Protein AF-A0A7R9SNI4-F1 (afdb_monomer_lite)

Foldseek 3Di:
DDDDDPDPDDQDPLVVLLVLLVVQQQAALDLDDPQPLDDDPPADPVLLLLLLVLCLLLVQLLVLLLLLLLLLLCLPLLLVLLVVVVDLLLFLQSLLVVVLLVSVLVNQLSVWDLSDPPGLNVLSLVLVLNVLSVSLVVCQVVVVVSVPDFLDDDDPPDPLDDDLPPFPCSVVVVCSSPHGRNTLSSLQSSLCSNQLLCLLFVLLSLNPPQDLSSSLSNLSNSLSSSVSSRNDLSNHLSRDHSSSSNSNSVVCCRRRSLVSQVRGDPRSLVSSQSNQSSVCVQVVLRDQLLSSCSCQCPVVVHDGDPVSHQDDPSSVVSNVVSVCCSNPVSVPSVSSNVVSVSVVVSSVVVCVVCVVVSVVSSRGDD

Radius of gyration: 20.26 Å; chains: 1; bounding box: 55×57×62 Å

Organism: NCBI:txid509924

Structure (mmCIF, N/CA/C/O backbone):
data_AF-A0A7R9SNI4-F1
#
_entry.id   AF-A0A7R9SNI4-F1
#
loop_
_atom_site.group_PDB
_atom_site.id
_atom_site.type_symbol
_atom_site.label_atom_id
_atom_site.label_alt_id
_atom_site.label_comp_id
_atom_site.label_asym_id
_atom_site.label_entity_id
_atom_site.label_seq_id
_atom_site.pdbx_PDB_ins_code
_atom_site.Cartn_x
_atom_site.Cartn_y
_atom_site.Cartn_z
_atom_site.occupancy
_atom_site.B_iso_or_equiv
_atom_site.auth_seq_id
_atom_site.auth_comp_id
_atom_site.auth_asym_id
_atom_site.auth_atom_id
_atom_site.pdbx_PDB_model_num
ATOM 1 N N . ILE A 1 1 ? -5.935 -36.542 37.250 1.00 36.19 1 ILE A N 1
ATOM 2 C CA . ILE A 1 1 ? -6.942 -35.585 36.739 1.00 36.19 1 ILE A CA 1
ATOM 3 C C . ILE A 1 1 ? -6.412 -35.070 35.409 1.00 36.19 1 ILE A C 1
ATOM 5 O O . ILE A 1 1 ? -5.558 -34.196 35.389 1.00 36.19 1 ILE A O 1
ATOM 9 N N . GLN A 1 2 ? -6.808 -35.737 34.322 1.00 28.58 2 GLN A N 1
ATOM 10 C CA . GLN A 1 2 ? -6.673 -35.222 32.961 1.00 28.58 2 GLN A CA 1
ATOM 11 C C . GLN A 1 2 ? -7.648 -34.053 32.824 1.00 28.58 2 GLN A C 1
ATOM 13 O O . GLN A 1 2 ? -8.833 -34.222 33.101 1.00 28.58 2 GLN A O 1
ATOM 18 N N . VAL A 1 3 ? -7.156 -32.895 32.397 1.00 31.67 3 VAL A N 1
ATOM 19 C CA . VAL A 1 3 ? -7.996 -31.841 31.829 1.00 31.67 3 VAL A CA 1
ATOM 20 C C . VAL A 1 3 ? -7.606 -31.767 30.361 1.00 31.67 3 VAL A C 1
ATOM 22 O O . VAL A 1 3 ? -6.443 -31.542 30.034 1.00 31.67 3 VAL A O 1
ATOM 25 N N . GLY A 1 4 ? -8.566 -32.116 29.508 1.00 25.92 4 GLY A N 1
ATOM 26 C CA . GLY A 1 4 ? -8.384 -32.320 28.081 1.00 25.92 4 GLY A CA 1
ATOM 27 C C . GLY A 1 4 ? -8.033 -31.033 27.346 1.00 25.92 4 GLY A C 1
ATOM 28 O O . GLY A 1 4 ? -8.703 -30.013 27.490 1.00 25.92 4 GLY A O 1
ATOM 29 N N . MET A 1 5 ? -6.993 -31.128 26.522 1.00 30.42 5 MET A N 1
ATOM 30 C CA . MET A 1 5 ? -6.791 -30.254 25.376 1.00 30.42 5 MET A CA 1
ATOM 31 C C . MET A 1 5 ? -7.928 -30.539 24.394 1.00 30.42 5 MET A C 1
ATOM 33 O O . MET A 1 5 ? -8.059 -31.667 23.923 1.00 30.42 5 MET A O 1
ATOM 37 N N . THR A 1 6 ? -8.769 -29.543 24.146 1.00 31.89 6 THR A N 1
ATOM 38 C CA . THR A 1 6 ? -9.801 -29.596 23.110 1.00 31.89 6 THR A CA 1
ATOM 39 C C . THR A 1 6 ? -9.329 -28.730 21.949 1.00 31.89 6 THR A C 1
ATOM 41 O O . THR A 1 6 ? -9.032 -27.552 22.123 1.00 31.89 6 THR A O 1
ATOM 44 N N . ASP A 1 7 ? -9.142 -29.403 20.815 1.00 30.73 7 ASP A N 1
ATOM 45 C CA . ASP A 1 7 ? -9.116 -28.913 19.438 1.00 30.73 7 ASP A CA 1
ATOM 46 C C . ASP A 1 7 ? -8.320 -27.630 19.167 1.00 30.73 7 ASP A C 1
ATOM 48 O O . ASP A 1 7 ? -8.855 -26.556 18.903 1.00 30.73 7 ASP A O 1
ATOM 52 N N . ALA A 1 8 ? -6.993 -27.784 19.141 1.00 33.69 8 ALA A N 1
ATOM 53 C CA . ALA A 1 8 ? -6.147 -26.920 18.331 1.00 33.69 8 ALA A CA 1
ATOM 54 C C . ALA A 1 8 ? -6.481 -27.185 16.854 1.00 33.69 8 ALA A C 1
ATOM 56 O O . ALA A 1 8 ? -6.031 -28.179 16.279 1.00 33.69 8 ALA A O 1
ATOM 57 N N . GLU A 1 9 ? -7.301 -26.320 16.257 1.00 36.38 9 GLU A N 1
ATOM 58 C CA . GLU A 1 9 ? -7.452 -26.258 14.807 1.00 36.38 9 GLU A CA 1
ATOM 59 C C . GLU A 1 9 ? -6.060 -26.129 14.178 1.00 36.38 9 GLU A C 1
ATOM 61 O O . GLU A 1 9 ? -5.248 -25.273 14.535 1.00 36.38 9 GLU A O 1
ATOM 66 N N . VAL A 1 10 ? -5.774 -27.075 13.291 1.00 37.78 10 VAL A N 1
ATOM 67 C CA . VAL A 1 10 ? -4.522 -27.243 12.562 1.00 37.78 10 VAL A CA 1
ATOM 68 C C . VAL A 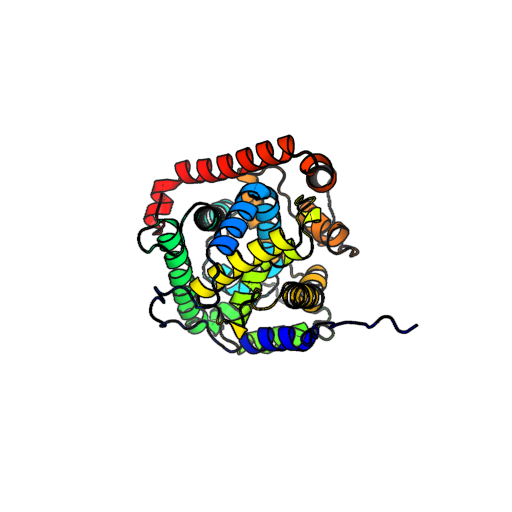1 10 ? -4.095 -25.905 11.959 1.00 37.78 10 VAL A C 1
ATOM 70 O O . VAL A 1 10 ? -4.795 -25.352 11.115 1.00 37.78 10 VAL A O 1
ATOM 73 N N . CYS A 1 11 ? -2.932 -25.399 12.372 1.00 39.19 11 CYS A N 1
ATOM 74 C CA . CYS A 1 11 ? -2.256 -24.313 11.674 1.00 39.19 11 CYS A CA 1
ATOM 75 C C . CYS A 1 11 ? -1.957 -24.828 10.257 1.00 39.19 11 CYS A C 1
ATOM 77 O O . CYS A 1 11 ? -1.103 -25.704 10.093 1.00 39.19 11 CYS A O 1
ATOM 79 N N . GLU A 1 12 ? -2.727 -24.386 9.258 1.00 53.78 12 GLU A N 1
ATOM 80 C CA . GLU A 1 12 ? -2.464 -24.690 7.850 1.00 53.78 12 GLU A CA 1
ATOM 81 C C . GLU A 1 12 ? -1.001 -24.349 7.567 1.00 53.78 12 GLU A C 1
ATOM 83 O O . GLU A 1 12 ? -0.590 -23.221 7.828 1.00 53.78 12 GLU A O 1
ATOM 88 N N . ASP A 1 13 ? -0.224 -25.329 7.090 1.00 65.81 13 ASP A N 1
ATOM 89 C CA . ASP A 1 13 ? 1.199 -25.219 6.740 1.00 65.81 13 ASP A CA 1
ATOM 90 C C . ASP A 1 13 ? 1.561 -23.792 6.259 1.00 65.81 13 ASP A C 1
ATOM 92 O O . ASP A 1 13 ? 1.228 -23.436 5.120 1.00 65.81 13 ASP A O 1
ATOM 96 N N . PRO A 1 14 ? 2.211 -22.957 7.102 1.00 61.44 14 PRO A N 1
ATOM 97 C CA . PRO A 1 14 ? 2.556 -21.575 6.762 1.00 61.44 14 PRO A CA 1
ATOM 98 C C . PRO A 1 14 ? 3.347 -21.449 5.462 1.00 61.44 14 PRO A C 1
ATOM 100 O O . PRO A 1 14 ? 3.096 -20.571 4.632 1.00 61.44 14 PRO A O 1
ATOM 103 N N . GLU A 1 15 ? 4.267 -22.389 5.258 1.00 73.81 15 GLU A N 1
ATOM 104 C CA . GLU A 1 15 ? 5.070 -22.497 4.046 1.00 73.81 15 GLU A CA 1
ATOM 105 C C . GLU A 1 15 ? 4.227 -22.984 2.862 1.00 73.81 15 GLU A C 1
ATOM 107 O O . GLU A 1 15 ? 4.512 -22.681 1.705 1.00 73.81 15 GLU A O 1
ATOM 112 N N . GLY A 1 16 ? 3.152 -23.722 3.125 1.00 84.88 16 GLY A N 1
ATOM 113 C CA . GLY A 1 16 ? 2.151 -24.141 2.150 1.00 84.88 16 GLY A CA 1
ATOM 114 C C . GLY A 1 16 ? 1.393 -22.960 1.546 1.00 84.88 16 GLY A C 1
ATOM 115 O O . GLY A 1 16 ? 1.366 -22.824 0.321 1.00 84.88 16 GLY A O 1
ATOM 116 N N . ARG A 1 17 ? 0.833 -22.060 2.371 1.00 88.62 17 ARG A N 1
ATOM 117 C CA . ARG A 1 17 ? 0.143 -20.852 1.864 1.00 88.62 17 ARG A CA 1
ATOM 118 C C . ARG A 1 17 ? 1.089 -19.941 1.096 1.00 88.62 17 ARG A C 1
ATOM 120 O O . ARG A 1 17 ? 0.727 -19.459 0.024 1.00 88.62 17 ARG A O 1
ATOM 127 N N . TRP A 1 18 ? 2.304 -19.733 1.604 1.00 88.44 18 TRP A N 1
ATOM 128 C CA . TRP A 1 18 ? 3.314 -18.946 0.901 1.00 88.44 18 TRP A CA 1
ATOM 129 C C . TRP A 1 18 ? 3.647 -19.546 -0.472 1.00 88.44 18 TRP A C 1
ATOM 131 O O . TRP A 1 18 ? 3.584 -18.838 -1.477 1.00 88.44 18 TRP A O 1
ATOM 141 N N . ARG A 1 19 ? 3.892 -20.862 -0.553 1.00 87.44 19 ARG A N 1
ATOM 142 C CA . ARG A 1 19 ? 4.098 -21.572 -1.829 1.00 87.44 19 ARG A CA 1
ATOM 143 C C . ARG A 1 19 ? 2.900 -21.467 -2.770 1.00 87.44 19 ARG A C 1
ATOM 145 O O . ARG A 1 19 ? 3.095 -21.338 -3.978 1.00 87.44 19 ARG A O 1
ATOM 152 N N . GLU A 1 20 ? 1.675 -21.477 -2.250 1.00 90.69 20 GLU A N 1
ATOM 153 C CA . GLU A 1 20 ? 0.493 -21.268 -3.085 1.00 90.69 20 GLU A CA 1
ATOM 154 C C . GLU A 1 20 ? 0.472 -19.853 -3.679 1.00 90.69 20 GLU A C 1
ATOM 156 O O . GLU A 1 20 ? 0.323 -19.727 -4.892 1.00 90.69 20 GLU A O 1
ATOM 161 N N . ILE A 1 21 ? 0.715 -18.801 -2.886 1.00 91.69 21 ILE A N 1
ATOM 162 C CA . ILE A 1 21 ? 0.848 -17.426 -3.404 1.00 91.69 21 ILE A CA 1
ATOM 163 C C . ILE A 1 21 ? 1.944 -17.345 -4.475 1.00 91.69 21 ILE A C 1
ATOM 165 O O . ILE A 1 21 ? 1.716 -16.791 -5.553 1.00 91.69 21 ILE A O 1
ATOM 169 N N . LEU A 1 22 ? 3.108 -17.945 -4.212 1.00 89.25 22 LEU A N 1
ATOM 170 C CA . LEU A 1 22 ? 4.237 -17.998 -5.146 1.00 89.25 22 LEU A CA 1
ATOM 171 C C . LEU A 1 22 ? 3.878 -18.660 -6.479 1.00 89.25 22 LEU A C 1
ATOM 173 O O . LEU A 1 22 ? 4.281 -18.173 -7.535 1.00 89.25 22 LEU A O 1
ATOM 177 N N . SER A 1 23 ? 3.071 -19.723 -6.453 1.00 90.06 23 SER A N 1
ATOM 178 C CA . SER A 1 23 ? 2.600 -20.407 -7.666 1.00 90.06 23 SER A CA 1
ATOM 179 C C . SER A 1 23 ? 1.690 -19.545 -8.553 1.00 90.06 23 SER A C 1
ATOM 181 O O . SER A 1 23 ? 1.322 -19.957 -9.648 1.00 90.06 23 SER A O 1
ATOM 183 N N . GLY A 1 24 ? 1.309 -18.346 -8.101 1.00 91.50 24 GLY A N 1
ATOM 184 C CA . GLY A 1 24 ? 0.580 -17.363 -8.895 1.00 91.50 24 GLY A CA 1
ATOM 185 C C . GLY A 1 24 ? 1.458 -16.512 -9.814 1.00 91.50 24 GLY A C 1
ATOM 186 O O . GLY A 1 24 ? 0.911 -15.675 -10.530 1.00 91.50 24 GLY A O 1
ATOM 187 N N . VAL A 1 25 ? 2.789 -16.668 -9.792 1.00 89.88 25 VAL A N 1
ATOM 188 C CA . VAL A 1 25 ? 3.734 -15.812 -10.541 1.00 89.88 25 VAL A CA 1
ATOM 189 C C . VAL A 1 25 ? 3.662 -15.996 -12.058 1.00 89.88 25 VAL A C 1
ATOM 191 O O . VAL A 1 25 ? 3.890 -15.048 -12.811 1.00 89.88 25 VAL A O 1
ATOM 194 N N . ASP A 1 26 ? 3.309 -17.193 -12.514 1.00 88.31 26 ASP A N 1
ATOM 195 C CA . ASP A 1 26 ? 3.143 -17.550 -13.924 1.00 88.31 26 ASP A CA 1
ATOM 196 C C . ASP A 1 26 ? 1.693 -17.372 -14.413 1.00 88.31 26 ASP A C 1
ATOM 198 O O . ASP A 1 26 ? 1.421 -17.464 -15.610 1.00 88.31 26 ASP A O 1
ATOM 202 N N . GLN A 1 27 ? 0.756 -17.060 -13.509 1.00 89.44 27 GLN A N 1
ATOM 203 C CA . GLN A 1 27 ? -0.669 -16.950 -13.823 1.00 89.44 27 GLN A CA 1
ATOM 204 C C . GLN A 1 27 ? -1.045 -15.485 -14.046 1.00 89.44 27 GLN A C 1
ATOM 206 O O . GLN A 1 27 ? -1.110 -14.730 -13.074 1.00 89.44 27 GLN A O 1
ATOM 211 N N . PRO A 1 28 ? -1.332 -15.039 -15.281 1.00 84.12 28 PRO A N 1
ATOM 212 C CA . PRO A 1 28 ? -1.802 -13.678 -15.512 1.00 84.12 28 PRO A CA 1
ATOM 213 C C . PRO A 1 28 ? -3.150 -13.443 -14.816 1.00 84.12 28 PRO A C 1
ATOM 215 O O . PRO A 1 28 ? -3.970 -14.355 -14.667 1.00 84.12 28 PRO A O 1
ATOM 218 N N . THR A 1 29 ? -3.407 -12.204 -14.402 1.00 76.38 29 THR A N 1
ATOM 219 C CA . THR A 1 29 ? -4.741 -11.814 -13.926 1.00 76.38 29 THR A CA 1
ATOM 220 C C . THR A 1 29 ? -5.713 -11.887 -15.104 1.00 76.38 29 THR A C 1
ATOM 222 O O . THR A 1 29 ? -5.523 -11.177 -16.085 1.00 76.38 29 THR A O 1
ATOM 225 N N . GLU A 1 30 ? -6.703 -12.788 -15.062 1.00 66.06 30 GLU A N 1
ATOM 226 C CA . GLU A 1 30 ? -7.568 -13.098 -16.212 1.00 66.06 30 GLU A CA 1
ATOM 227 C C . GLU A 1 30 ? -8.207 -11.834 -16.811 1.00 66.06 30 GLU A C 1
ATOM 229 O O . GLU A 1 30 ? -8.986 -11.129 -16.169 1.00 66.06 30 GLU A O 1
ATOM 234 N N . HIS A 1 31 ? -7.879 -11.550 -18.073 1.00 56.88 31 HIS A N 1
ATOM 235 C CA . HIS A 1 31 ? -8.215 -10.289 -18.742 1.00 56.88 31 HIS A CA 1
ATOM 236 C C . HIS A 1 31 ? -9.663 -10.191 -19.244 1.00 56.88 31 HIS A C 1
ATOM 238 O O . HIS A 1 31 ? -10.045 -9.157 -19.792 1.00 56.88 31 HIS A O 1
ATOM 244 N N . THR A 1 32 ? -10.461 -11.252 -19.099 1.00 44.53 32 THR A N 1
ATOM 245 C CA . THR A 1 32 ? -11.733 -11.414 -19.826 1.00 44.53 32 THR A CA 1
ATOM 246 C C . THR A 1 32 ? -12.893 -11.944 -18.989 1.00 44.53 32 THR A C 1
ATOM 248 O O . THR A 1 32 ? -14.005 -12.009 -19.511 1.00 44.53 32 THR A O 1
ATOM 251 N N . ALA A 1 33 ? -12.686 -12.312 -17.719 1.00 51.06 33 ALA A N 1
ATOM 252 C CA . ALA A 1 33 ? -13.783 -12.788 -16.883 1.00 51.06 33 ALA A CA 1
ATOM 253 C C . ALA A 1 33 ? -14.828 -11.670 -16.729 1.00 51.06 33 ALA A C 1
ATOM 255 O O . ALA A 1 33 ? -14.518 -10.576 -16.244 1.00 51.06 33 ALA A O 1
ATOM 256 N N . ALA A 1 34 ? -16.051 -11.942 -17.195 1.00 52.50 34 ALA A N 1
ATOM 257 C CA . ALA A 1 34 ? -17.191 -11.047 -17.053 1.00 52.50 34 ALA A CA 1
ATOM 258 C C . ALA A 1 34 ? -17.366 -10.648 -15.581 1.00 52.50 34 ALA A C 1
ATOM 260 O O . ALA A 1 34 ? -17.015 -11.412 -14.679 1.00 52.50 34 ALA A O 1
ATOM 261 N N . TRP A 1 35 ? -17.891 -9.445 -15.334 1.00 58.00 35 TRP A N 1
ATOM 262 C CA . TRP A 1 35 ? -18.207 -8.983 -13.986 1.00 58.00 35 TRP A CA 1
ATOM 263 C C . TRP A 1 35 ? -19.003 -10.053 -13.241 1.00 58.00 35 TRP A C 1
ATOM 265 O O . TRP A 1 35 ? -20.141 -10.354 -13.599 1.00 58.00 35 TRP A O 1
ATOM 275 N N . THR A 1 36 ? -18.429 -10.614 -12.178 1.00 56.97 36 THR A N 1
ATOM 276 C CA . THR A 1 36 ? -19.240 -11.310 -11.190 1.00 56.97 36 THR A CA 1
ATOM 277 C C . THR A 1 36 ? -20.002 -10.218 -10.444 1.00 56.97 36 THR A C 1
ATOM 279 O O . THR A 1 36 ? -19.486 -9.530 -9.566 1.00 56.97 36 THR A O 1
ATOM 282 N N . HIS A 1 37 ? -21.236 -9.976 -10.882 1.00 62.16 37 HIS A N 1
ATOM 283 C CA . HIS A 1 37 ? -22.201 -9.146 -10.153 1.00 62.16 37 HIS A CA 1
ATOM 284 C C . HIS A 1 37 ? -22.725 -9.862 -8.899 1.00 62.16 37 HIS A C 1
ATOM 286 O O . HIS A 1 37 ? -23.478 -9.292 -8.119 1.00 62.16 37 HIS A O 1
ATOM 292 N N . VAL A 1 38 ? -22.335 -11.124 -8.717 1.00 73.00 38 VAL A N 1
ATOM 293 C CA . VAL A 1 38 ? -22.777 -11.986 -7.631 1.00 73.00 38 VAL A CA 1
ATOM 294 C C . VAL A 1 38 ? -21.738 -11.939 -6.519 1.00 73.00 38 VAL A C 1
ATOM 296 O O . VAL A 1 38 ? -20.564 -12.237 -6.750 1.00 73.00 38 VAL A O 1
ATOM 299 N N . MET A 1 39 ? -22.180 -11.562 -5.320 1.00 88.62 39 MET A N 1
ATOM 300 C CA . MET A 1 39 ? -21.371 -11.666 -4.109 1.00 88.62 39 MET A CA 1
ATOM 301 C C . MET A 1 39 ? -20.940 -13.125 -3.906 1.00 88.62 39 MET A C 1
ATOM 303 O O . MET A 1 39 ? -21.771 -14.027 -4.050 1.00 88.62 39 MET A O 1
ATOM 307 N N . PRO A 1 40 ? -19.660 -13.395 -3.600 1.00 91.06 40 PRO A N 1
ATOM 308 C CA . PRO A 1 40 ? -19.212 -14.766 -3.435 1.00 91.06 40 PRO A CA 1
ATOM 309 C C . PRO A 1 40 ? -19.864 -15.398 -2.191 1.00 91.06 40 PRO A C 1
ATOM 311 O O . PRO A 1 40 ? -20.089 -14.692 -1.208 1.00 91.06 40 PRO A O 1
ATOM 314 N N . PRO A 1 41 ? -20.121 -16.721 -2.175 1.00 93.50 41 PRO A N 1
ATOM 315 C CA . PRO A 1 41 ? -20.847 -17.374 -1.077 1.00 93.50 41 PRO A CA 1
ATOM 316 C C . PRO A 1 41 ? -20.201 -17.226 0.306 1.00 93.50 41 PRO A C 1
ATOM 318 O O . PRO A 1 41 ? -20.878 -17.321 1.322 1.00 93.50 41 PRO A O 1
ATOM 321 N N . TRP A 1 42 ? -18.885 -17.006 0.355 1.00 94.38 42 TRP A N 1
ATOM 322 C CA . TRP A 1 42 ? -18.142 -16.794 1.597 1.00 94.38 42 TRP A CA 1
ATOM 323 C C . TRP A 1 42 ? -18.254 -15.362 2.140 1.00 94.38 42 TRP A C 1
ATOM 325 O O . TRP A 1 42 ? -17.781 -15.094 3.247 1.00 94.38 42 TRP A O 1
ATOM 335 N N . LEU A 1 43 ? -18.819 -14.417 1.380 1.00 96.19 43 LEU A N 1
ATOM 336 C CA . LEU A 1 43 ? -18.903 -13.022 1.792 1.00 96.19 43 LEU A CA 1
ATOM 337 C C . LEU A 1 43 ? -19.980 -12.840 2.864 1.00 96.19 43 LEU A C 1
ATOM 339 O O . LEU A 1 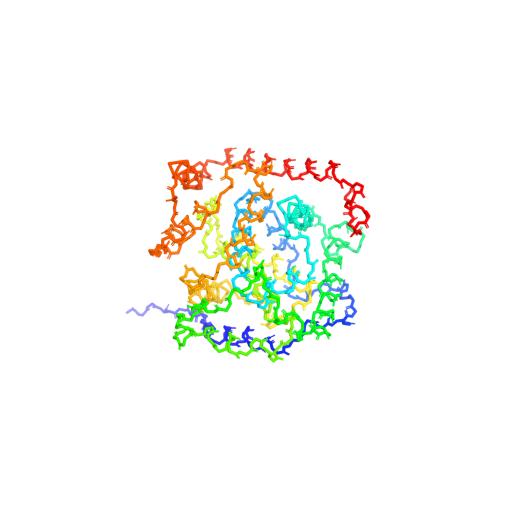43 ? -21.173 -12.851 2.586 1.00 96.19 43 LEU A O 1
ATOM 343 N N . ASN A 1 44 ? -19.543 -12.571 4.089 1.00 97.56 44 ASN A N 1
ATOM 344 C CA . ASN A 1 44 ? -20.394 -11.983 5.114 1.00 97.56 44 ASN A CA 1
ATOM 345 C C . ASN A 1 44 ? -20.432 -10.448 4.948 1.00 97.56 44 ASN A C 1
ATOM 347 O O . ASN A 1 44 ? -19.409 -9.783 5.123 1.00 97.56 44 ASN A O 1
ATOM 351 N N . GLU A 1 45 ? -21.595 -9.892 4.598 1.00 96.56 45 GLU A N 1
ATOM 352 C CA . GLU A 1 45 ? -21.777 -8.447 4.382 1.00 96.56 45 GLU A CA 1
ATOM 353 C C . GLU A 1 45 ? -21.562 -7.607 5.647 1.00 96.56 45 GLU A C 1
ATOM 355 O O . GLU A 1 45 ? -21.046 -6.493 5.570 1.00 96.56 45 GLU A O 1
ATOM 360 N N . GLU A 1 46 ? -21.949 -8.118 6.815 1.00 97.81 46 GLU A N 1
ATOM 361 C CA . GLU A 1 46 ? -21.811 -7.386 8.072 1.00 97.81 46 GLU A CA 1
ATOM 362 C C . GLU A 1 46 ? -20.336 -7.239 8.449 1.00 97.81 46 GLU A C 1
ATOM 364 O O . GLU A 1 46 ? -19.868 -6.120 8.667 1.00 97.81 46 GLU A O 1
ATOM 369 N N . LYS A 1 47 ? -19.577 -8.344 8.401 1.00 98.12 47 LYS A N 1
ATOM 370 C CA . LYS A 1 47 ? -18.116 -8.324 8.576 1.00 98.12 47 LYS A CA 1
ATOM 371 C C . LYS A 1 47 ? -17.447 -7.375 7.584 1.00 98.12 47 LYS A C 1
ATOM 373 O O . LYS A 1 47 ? -16.572 -6.598 7.954 1.00 98.12 47 LYS A O 1
ATOM 378 N N . PHE A 1 48 ? -17.897 -7.384 6.327 1.00 98.25 48 PHE A N 1
ATOM 379 C CA . PHE A 1 48 ? -17.374 -6.489 5.293 1.00 98.25 48 PHE A CA 1
ATOM 380 C C . PHE A 1 48 ? -17.596 -5.011 5.656 1.00 98.25 48 PHE A C 1
ATOM 382 O O . PHE A 1 48 ? -16.655 -4.218 5.596 1.00 98.25 48 PHE A O 1
ATOM 389 N N . ARG A 1 49 ? -18.807 -4.638 6.097 1.00 98.19 49 ARG A N 1
ATOM 390 C CA . ARG A 1 49 ? -19.130 -3.264 6.525 1.00 98.19 49 ARG A CA 1
ATOM 391 C C . ARG A 1 49 ? -18.358 -2.840 7.774 1.00 98.19 49 ARG A C 1
ATOM 393 O O . ARG A 1 49 ? -17.902 -1.698 7.846 1.00 98.19 49 ARG A O 1
ATOM 400 N N . ARG A 1 50 ? -18.173 -3.733 8.750 1.00 98.62 50 ARG A N 1
ATOM 401 C CA . ARG A 1 50 ? -17.358 -3.442 9.942 1.00 98.62 50 ARG A CA 1
ATOM 402 C C . ARG A 1 50 ? -15.883 -3.257 9.580 1.00 98.62 50 ARG A C 1
ATOM 404 O O . ARG A 1 50 ? -15.270 -2.300 10.046 1.00 98.62 50 ARG A O 1
ATOM 411 N N . GLY A 1 51 ? -15.356 -4.044 8.642 1.00 98.38 51 GLY A N 1
ATOM 412 C CA . GLY A 1 51 ? -14.015 -3.859 8.082 1.00 98.38 51 GLY A CA 1
ATOM 413 C C . GLY A 1 51 ? -13.842 -2.535 7.331 1.00 98.38 51 GLY A C 1
ATOM 414 O O . GLY A 1 51 ? -12.838 -1.842 7.511 1.00 98.38 51 GLY A O 1
ATOM 415 N N . GLN A 1 52 ? -14.846 -2.121 6.547 1.00 97.56 52 GLN A N 1
ATOM 416 C CA . GLN A 1 52 ? -14.877 -0.780 5.947 1.00 97.56 52 GLN A CA 1
ATOM 417 C C . GLN A 1 52 ? -14.814 0.301 7.027 1.00 97.56 52 GLN A C 1
ATOM 419 O O . GLN A 1 52 ? -13.982 1.209 6.950 1.00 97.56 52 GLN A O 1
ATOM 424 N N . LYS A 1 53 ? -15.654 0.184 8.064 1.00 97.75 53 LYS A N 1
ATOM 425 C CA . LYS A 1 53 ? -15.696 1.139 9.173 1.00 97.75 53 LYS A CA 1
ATOM 426 C C . LYS A 1 53 ? -14.364 1.204 9.915 1.00 97.75 53 LYS A C 1
ATOM 428 O O . LYS A 1 53 ? -13.905 2.305 10.212 1.00 97.75 53 LYS A O 1
ATOM 433 N N . PHE A 1 54 ? -13.716 0.065 10.149 1.00 97.94 54 PHE A N 1
ATOM 434 C CA . PHE A 1 54 ? -12.377 -0.002 10.729 1.00 97.94 54 PHE A CA 1
ATOM 435 C C . PHE A 1 54 ? -11.365 0.819 9.916 1.00 97.94 54 PHE A C 1
ATOM 437 O O . PHE A 1 54 ? -10.606 1.609 10.481 1.00 97.94 54 PHE A O 1
ATOM 444 N N . GLY A 1 55 ? -11.389 0.688 8.585 1.00 96.38 55 GLY A N 1
ATOM 445 C CA . GLY A 1 55 ? -10.544 1.478 7.689 1.00 96.38 55 GLY A CA 1
ATOM 446 C C . GLY A 1 55 ? -10.829 2.982 7.757 1.00 96.38 55 GLY A C 1
ATOM 447 O O . GLY A 1 55 ? -9.893 3.781 7.782 1.00 96.38 55 GLY A O 1
ATOM 448 N N . GLN A 1 56 ? -12.104 3.378 7.855 1.00 94.94 56 GLN A N 1
ATOM 449 C CA . GLN A 1 56 ? -12.509 4.783 8.007 1.00 94.94 56 GLN A CA 1
ATOM 450 C C . GLN A 1 56 ? -12.001 5.387 9.326 1.00 94.94 56 GLN A C 1
ATOM 452 O O . GLN A 1 56 ? -11.405 6.465 9.331 1.00 94.94 56 GLN A O 1
ATOM 457 N N . VAL A 1 57 ? -12.209 4.697 10.454 1.00 94.81 57 VAL A N 1
ATOM 458 C CA . VAL A 1 57 ? -11.848 5.217 11.789 1.00 94.81 57 VAL A CA 1
ATOM 459 C C . VAL A 1 57 ? -10.347 5.175 12.069 1.00 94.81 57 VAL A C 1
ATOM 461 O O . VAL A 1 57 ? -9.889 5.826 13.003 1.00 94.81 57 VAL A O 1
ATOM 464 N N . ASN A 1 58 ? -9.573 4.443 11.264 1.00 95.88 58 ASN A N 1
ATOM 465 C CA . ASN A 1 58 ? -8.113 4.362 11.349 1.00 95.88 58 ASN A CA 1
ATOM 466 C C . ASN A 1 58 ? -7.418 4.913 10.091 1.00 95.88 58 ASN A C 1
ATOM 468 O O . ASN A 1 58 ? -6.264 4.569 9.818 1.00 95.88 58 ASN A O 1
ATOM 472 N N . HIS A 1 59 ? -8.103 5.772 9.325 1.00 94.94 59 HIS A N 1
ATOM 473 C CA . HIS A 1 59 ? -7.689 6.158 7.976 1.00 94.94 59 HIS A CA 1
ATOM 474 C C . HIS A 1 59 ? -6.239 6.642 7.876 1.00 94.94 59 HIS A C 1
ATOM 476 O O . HIS A 1 59 ? -5.525 6.214 6.976 1.00 94.94 59 HIS A O 1
ATOM 482 N N . ALA A 1 60 ? -5.769 7.503 8.781 1.00 94.38 60 ALA A N 1
ATOM 483 C CA . ALA A 1 60 ? -4.411 8.034 8.713 1.00 94.38 60 ALA A CA 1
ATOM 484 C C . ALA A 1 60 ? -3.341 6.950 8.894 1.00 94.38 60 ALA A C 1
ATOM 486 O O . ALA A 1 60 ? -2.351 6.940 8.161 1.00 94.38 60 ALA A O 1
ATOM 487 N N . GLY A 1 61 ? -3.550 6.032 9.842 1.00 96.06 61 GLY A N 1
ATOM 488 C CA . GLY A 1 61 ? -2.656 4.898 10.082 1.00 96.06 61 GLY A CA 1
ATOM 489 C C . GLY A 1 61 ? -2.624 3.949 8.888 1.00 96.06 61 GLY A C 1
ATOM 490 O O . GLY A 1 61 ? -1.552 3.651 8.361 1.00 96.06 61 GLY A O 1
ATOM 491 N N . VAL A 1 62 ? -3.810 3.568 8.400 1.00 96.94 62 VAL A N 1
ATOM 492 C CA . VAL A 1 62 ? -3.988 2.745 7.192 1.00 96.94 62 VAL A CA 1
ATOM 493 C C . VAL A 1 62 ? -3.303 3.400 5.990 1.00 96.94 62 VAL A C 1
ATOM 495 O O . VAL A 1 62 ? -2.511 2.768 5.301 1.00 96.94 62 VAL A O 1
ATOM 498 N N . PHE A 1 63 ? -3.551 4.688 5.752 1.00 95.12 63 PHE A N 1
ATOM 499 C CA . PHE A 1 63 ? -2.987 5.431 4.630 1.00 95.12 63 PHE A CA 1
ATOM 500 C C . PHE A 1 63 ? -1.457 5.488 4.675 1.00 95.12 63 PHE A C 1
ATOM 502 O O . PHE A 1 63 ? -0.807 5.198 3.671 1.00 95.12 63 PHE A O 1
ATOM 509 N N . ILE A 1 64 ? -0.871 5.845 5.822 1.00 95.56 64 ILE A N 1
ATOM 510 C CA . ILE A 1 64 ? 0.586 5.961 5.955 1.00 95.56 64 ILE A CA 1
ATOM 511 C C . ILE A 1 64 ? 1.250 4.585 5.823 1.00 95.56 64 ILE A C 1
ATOM 513 O O . ILE A 1 64 ? 2.266 4.478 5.135 1.00 95.56 64 ILE A O 1
ATOM 517 N N . CYS A 1 65 ? 0.659 3.537 6.411 1.00 97.31 65 CYS A N 1
ATOM 518 C CA . CYS A 1 65 ? 1.115 2.157 6.237 1.00 97.31 65 CYS A CA 1
ATOM 519 C C . CYS A 1 65 ? 1.107 1.758 4.755 1.00 97.31 65 CYS A C 1
ATOM 521 O O . CYS A 1 65 ? 2.142 1.375 4.208 1.00 97.31 65 CYS A O 1
ATOM 523 N N . ASN A 1 66 ? -0.027 1.959 4.078 1.00 95.38 66 ASN A N 1
ATOM 524 C CA . ASN A 1 66 ? -0.206 1.618 2.669 1.00 95.38 66 ASN A CA 1
ATOM 525 C C . ASN A 1 66 ? 0.767 2.377 1.772 1.00 95.38 66 ASN A C 1
ATOM 527 O O . ASN A 1 66 ? 1.332 1.809 0.841 1.00 95.38 66 ASN A O 1
ATOM 531 N N . PHE A 1 67 ? 0.998 3.658 2.053 1.00 94.94 67 PHE A N 1
ATOM 532 C CA . PHE A 1 67 ? 1.941 4.468 1.296 1.00 94.94 67 PHE A CA 1
ATOM 533 C C . PHE A 1 67 ? 3.387 3.986 1.478 1.00 94.94 67 PHE A C 1
ATOM 535 O O . PHE A 1 67 ? 4.095 3.799 0.489 1.00 94.94 67 PHE A O 1
ATOM 542 N N . ILE A 1 68 ? 3.818 3.724 2.719 1.00 95.44 68 ILE A N 1
ATOM 543 C CA . ILE A 1 68 ? 5.144 3.160 3.014 1.00 95.44 68 ILE A CA 1
ATOM 544 C C . ILE A 1 68 ? 5.326 1.819 2.304 1.00 95.44 68 ILE A C 1
ATOM 546 O O . ILE A 1 68 ? 6.353 1.589 1.663 1.00 95.44 68 ILE A O 1
ATOM 550 N N . MET A 1 69 ? 4.332 0.938 2.386 1.00 94.75 69 MET A N 1
ATOM 551 C CA . MET A 1 69 ? 4.438 -0.393 1.809 1.00 94.75 69 MET A CA 1
ATOM 552 C C . MET A 1 69 ? 4.373 -0.386 0.293 1.00 94.75 69 MET A C 1
ATOM 554 O O . MET A 1 69 ? 5.169 -1.080 -0.327 1.00 94.75 69 MET A O 1
ATOM 558 N N . LEU A 1 70 ? 3.554 0.463 -0.322 1.00 91.69 70 LEU A N 1
ATOM 559 C CA . LEU A 1 70 ? 3.561 0.622 -1.773 1.00 91.69 70 LEU A CA 1
ATOM 560 C C . LEU A 1 70 ? 4.936 1.073 -2.285 1.00 91.69 70 LEU A C 1
ATOM 562 O O . LEU A 1 70 ? 5.402 0.563 -3.302 1.00 91.69 70 LEU A O 1
ATOM 566 N N . LEU A 1 71 ? 5.619 1.975 -1.567 1.00 92.62 71 LEU A N 1
ATOM 567 C CA . LEU A 1 71 ? 7.001 2.338 -1.886 1.00 92.62 71 LEU A CA 1
ATOM 568 C C . LEU A 1 71 ? 7.931 1.130 -1.750 1.00 92.62 71 LEU A C 1
ATOM 570 O O . LEU A 1 71 ? 8.696 0.855 -2.670 1.00 92.62 71 LEU A O 1
ATOM 574 N N . ASN A 1 72 ? 7.854 0.382 -0.646 1.00 88.50 72 ASN A N 1
ATOM 575 C CA . ASN A 1 72 ? 8.701 -0.796 -0.438 1.00 88.50 72 ASN A CA 1
ATOM 576 C C . ASN A 1 72 ? 8.494 -1.863 -1.510 1.00 88.50 72 ASN A C 1
ATOM 578 O O . ASN A 1 72 ? 9.471 -2.417 -1.999 1.00 88.50 72 ASN A O 1
ATOM 582 N N . PHE A 1 73 ? 7.258 -2.084 -1.945 1.00 88.44 73 PHE A N 1
ATOM 583 C CA . PHE A 1 73 ? 6.938 -3.065 -2.974 1.00 88.44 73 PHE A CA 1
ATOM 584 C C . PHE A 1 73 ? 7.414 -2.671 -4.379 1.00 88.44 73 PHE A C 1
ATOM 586 O O . PHE A 1 73 ? 7.626 -3.545 -5.216 1.00 88.44 73 PHE A O 1
ATOM 593 N N . MET A 1 74 ? 7.737 -1.395 -4.631 1.00 86.06 74 MET A N 1
ATOM 594 C CA . MET A 1 74 ? 8.478 -0.996 -5.842 1.00 86.06 74 MET A CA 1
ATOM 595 C C . MET A 1 74 ? 9.912 -1.542 -5.890 1.00 86.06 74 MET A C 1
ATOM 597 O O . MET A 1 74 ? 10.556 -1.483 -6.935 1.00 86.06 74 MET A O 1
ATOM 601 N N . ARG A 1 75 ? 10.428 -2.106 -4.794 1.00 85.75 75 ARG A N 1
ATOM 602 C CA . ARG A 1 75 ? 11.703 -2.833 -4.816 1.00 85.75 75 ARG A CA 1
ATOM 603 C C . ARG A 1 75 ? 11.577 -4.160 -5.578 1.00 85.75 75 ARG A C 1
ATOM 605 O O . ARG A 1 75 ? 12.581 -4.671 -6.059 1.00 85.75 75 ARG A O 1
ATOM 612 N N . LEU A 1 76 ? 10.359 -4.689 -5.783 1.00 83.69 76 LEU A N 1
ATOM 613 C CA . LEU A 1 76 ? 10.124 -5.719 -6.805 1.00 83.69 76 LEU A CA 1
ATOM 614 C C . LEU A 1 76 ? 10.155 -5.076 -8.184 1.00 83.69 76 LEU A C 1
ATOM 616 O O . LEU A 1 76 ? 9.300 -4.253 -8.523 1.00 83.69 76 LEU A O 1
ATOM 620 N N . SER A 1 77 ? 11.102 -5.506 -9.018 1.00 83.94 77 SER A N 1
ATOM 621 C CA . SER A 1 77 ? 11.211 -5.004 -10.388 1.00 83.94 77 SER A CA 1
ATOM 622 C C . SER A 1 77 ? 9.927 -5.294 -11.179 1.00 83.94 77 SER A C 1
ATOM 624 O O . SER A 1 77 ? 9.459 -4.436 -11.927 1.00 83.94 77 SER A O 1
ATOM 626 N N . ARG A 1 78 ? 9.275 -6.432 -10.903 1.00 86.81 78 ARG A N 1
ATOM 627 C CA . ARG A 1 78 ? 7.973 -6.810 -11.475 1.00 86.81 78 ARG A CA 1
ATOM 628 C C . ARG A 1 78 ? 6.838 -5.826 -11.183 1.00 86.81 78 ARG A C 1
ATOM 630 O O . ARG A 1 78 ? 5.956 -5.675 -12.020 1.00 86.81 78 ARG A O 1
ATOM 637 N N . LEU A 1 79 ? 6.873 -5.122 -10.050 1.00 88.00 79 LEU A N 1
ATOM 638 C CA . LEU A 1 79 ? 5.885 -4.088 -9.712 1.00 88.00 79 LEU A CA 1
ATOM 639 C C . LEU A 1 79 ? 6.330 -2.699 -10.188 1.00 88.00 79 LEU A C 1
ATOM 641 O O . LEU A 1 79 ? 5.517 -1.909 -10.664 1.00 88.00 79 LEU A O 1
ATOM 645 N N . ARG A 1 80 ? 7.632 -2.401 -10.127 1.00 89.81 80 ARG A N 1
ATOM 646 C CA . ARG A 1 80 ? 8.195 -1.105 -10.534 1.00 89.81 80 ARG A CA 1
ATOM 647 C C . ARG A 1 80 ? 8.246 -0.892 -12.043 1.00 89.81 80 ARG A C 1
ATOM 649 O O . ARG A 1 80 ? 7.890 0.191 -12.501 1.00 89.81 80 ARG A O 1
ATOM 656 N N . LYS A 1 81 ? 8.677 -1.878 -12.832 1.00 89.88 81 LYS A N 1
ATOM 657 C CA . LYS A 1 81 ? 8.844 -1.727 -14.289 1.00 89.88 81 LYS A CA 1
ATOM 658 C C . LYS A 1 81 ? 7.525 -1.404 -15.005 1.00 89.88 81 LYS A C 1
ATOM 660 O O . LYS A 1 81 ? 7.524 -0.488 -15.826 1.00 89.88 81 LYS A O 1
ATOM 665 N N . PRO A 1 82 ? 6.377 -2.024 -14.663 1.00 90.31 82 PRO A N 1
ATOM 666 C CA . PRO A 1 82 ? 5.080 -1.579 -15.168 1.00 90.31 82 PRO A CA 1
ATOM 667 C C . PRO A 1 82 ? 4.730 -0.137 -14.805 1.00 90.31 82 PRO A C 1
ATOM 669 O O . PRO A 1 82 ? 4.130 0.566 -15.617 1.00 90.31 82 PRO A O 1
ATOM 672 N N . LEU A 1 83 ? 5.096 0.322 -13.603 1.00 90.19 83 LEU A N 1
ATOM 673 C CA . LEU A 1 83 ? 4.859 1.702 -13.178 1.00 90.19 83 LEU A CA 1
ATOM 674 C C . LEU A 1 83 ? 5.719 2.690 -13.972 1.00 90.19 83 LEU A C 1
ATOM 676 O O . LEU A 1 83 ? 5.184 3.698 -14.427 1.00 90.19 83 LEU A O 1
ATOM 680 N N . LEU A 1 84 ? 6.996 2.364 -14.198 1.00 90.19 84 LEU A N 1
ATOM 681 C CA . LEU A 1 84 ? 7.895 3.117 -15.078 1.00 90.19 84 LEU A CA 1
ATOM 682 C C . LEU A 1 84 ? 7.356 3.172 -16.509 1.00 90.19 84 LEU A C 1
ATOM 684 O O . LEU A 1 84 ? 7.231 4.250 -17.079 1.00 90.19 84 LEU A O 1
ATOM 688 N N . TYR A 1 85 ? 6.944 2.030 -17.063 1.00 91.94 85 TYR A N 1
ATOM 689 C CA . TYR A 1 85 ? 6.357 1.959 -18.403 1.00 91.94 85 TYR A CA 1
ATOM 690 C C . TYR A 1 85 ? 5.058 2.770 -18.520 1.00 91.94 85 TYR A C 1
ATOM 692 O O . TYR A 1 85 ? 4.784 3.390 -19.546 1.00 91.94 85 TYR A O 1
ATOM 700 N N . ALA A 1 86 ? 4.243 2.785 -17.462 1.00 90.50 86 ALA A N 1
ATOM 701 C CA . ALA A 1 86 ? 3.032 3.592 -17.404 1.00 90.50 86 ALA A CA 1
ATOM 702 C C . ALA A 1 86 ? 3.305 5.102 -17.240 1.00 90.50 86 ALA A C 1
ATOM 704 O O . ALA A 1 86 ? 2.381 5.891 -17.457 1.00 90.50 86 ALA A O 1
ATOM 705 N N . GLY A 1 87 ? 4.519 5.496 -16.843 1.00 89.06 87 GLY A N 1
ATOM 706 C CA . GLY A 1 87 ? 4.967 6.882 -16.691 1.00 89.06 87 GLY A CA 1
ATOM 707 C C . GLY A 1 87 ? 4.273 7.653 -15.564 1.00 89.06 87 GLY A C 1
ATOM 708 O O . GLY A 1 87 ? 3.719 7.079 -14.625 1.00 89.06 87 GLY A O 1
ATOM 709 N N . ASN A 1 88 ? 4.264 8.984 -15.652 1.00 87.00 88 ASN A N 1
ATOM 710 C CA . ASN A 1 88 ? 3.654 9.878 -14.654 1.00 87.00 88 ASN A CA 1
ATOM 711 C C . ASN A 1 88 ? 4.244 9.733 -13.241 1.00 87.00 88 ASN A C 1
ATOM 713 O O . ASN A 1 88 ? 3.558 9.980 -12.249 1.00 87.00 88 ASN A O 1
ATOM 717 N N . ILE A 1 89 ? 5.507 9.325 -13.156 1.00 88.75 89 ILE A N 1
ATOM 718 C CA . ILE A 1 89 ? 6.284 9.253 -11.910 1.00 88.75 89 ILE A CA 1
ATOM 719 C C . ILE A 1 89 ? 7.663 9.904 -12.056 1.00 88.75 89 ILE A C 1
ATOM 721 O O . ILE A 1 89 ? 8.474 9.835 -11.143 1.00 88.75 89 ILE A O 1
ATOM 725 N N . ASP A 1 90 ? 7.903 10.571 -13.186 1.00 86.75 90 ASP A N 1
ATOM 726 C CA . ASP A 1 90 ? 9.198 11.144 -13.569 1.00 86.75 90 ASP A CA 1
ATOM 727 C C . ASP A 1 90 ? 9.511 12.444 -12.813 1.00 86.75 90 ASP A C 1
ATOM 729 O O . ASP A 1 90 ? 10.663 12.839 -12.667 1.00 86.75 90 ASP A O 1
ATOM 733 N N . THR A 1 91 ? 8.474 13.130 -12.321 1.00 93.38 91 THR A N 1
ATOM 734 C CA . THR A 1 91 ? 8.602 14.362 -11.531 1.00 93.38 91 THR A CA 1
ATOM 735 C C . THR A 1 91 ? 7.673 14.330 -10.317 1.00 93.38 91 THR A C 1
ATOM 737 O O . THR A 1 91 ? 6.621 13.682 -10.378 1.00 93.38 91 THR A O 1
ATOM 740 N N . PRO A 1 92 ? 7.981 15.084 -9.242 1.00 95.44 92 PRO A N 1
ATOM 741 C CA . PRO A 1 92 ? 7.133 15.132 -8.049 1.00 95.44 92 PRO A CA 1
ATOM 742 C C . PRO A 1 92 ? 5.682 15.530 -8.347 1.00 95.44 92 PRO A C 1
ATOM 744 O O . PRO A 1 92 ? 4.754 14.973 -7.770 1.00 95.44 92 PRO A O 1
ATOM 747 N N . ILE A 1 93 ? 5.461 16.443 -9.299 1.00 93.25 93 ILE A N 1
ATOM 748 C CA . ILE A 1 93 ? 4.121 16.909 -9.702 1.00 93.25 93 ILE A CA 1
ATOM 749 C C . ILE A 1 93 ? 3.325 15.806 -10.405 1.00 93.25 93 ILE A C 1
ATOM 751 O O . ILE A 1 93 ? 2.119 15.666 -10.177 1.00 93.25 93 ILE A O 1
ATOM 755 N N . LEU A 1 94 ? 3.972 15.034 -11.279 1.00 92.00 94 LEU A N 1
ATOM 756 C CA . LEU A 1 94 ? 3.319 13.917 -11.959 1.00 92.00 94 LEU A CA 1
ATOM 757 C C . LEU A 1 94 ? 3.019 12.784 -10.974 1.00 92.00 94 LEU A C 1
ATOM 759 O O . LEU A 1 94 ? 1.880 12.315 -10.929 1.00 92.00 94 LEU A O 1
ATOM 763 N N . ALA A 1 95 ? 3.996 12.434 -10.131 1.00 93.12 95 ALA A N 1
ATOM 764 C CA . ALA A 1 95 ? 3.824 11.435 -9.086 1.00 93.12 95 ALA A CA 1
ATOM 765 C C . ALA A 1 95 ? 2.682 11.826 -8.136 1.00 93.12 95 ALA A C 1
ATOM 767 O O . ALA A 1 95 ? 1.771 11.032 -7.917 1.00 93.12 95 ALA A O 1
ATOM 768 N N . HIS A 1 96 ? 2.651 13.073 -7.660 1.00 92.88 96 HIS A N 1
ATOM 769 C CA . HIS A 1 96 ? 1.562 13.600 -6.837 1.00 92.88 96 HIS A CA 1
ATOM 770 C C . HIS A 1 96 ? 0.190 13.321 -7.454 1.00 92.88 96 HIS A C 1
ATOM 772 O O . HIS A 1 96 ? -0.638 12.655 -6.839 1.00 92.88 96 HIS A O 1
ATOM 778 N N . LYS A 1 97 ? -0.035 13.729 -8.709 1.00 89.75 97 LYS A N 1
ATOM 779 C CA . LYS A 1 97 ? -1.315 13.487 -9.397 1.00 89.75 97 LYS A CA 1
ATOM 780 C C . LYS A 1 97 ? -1.647 12.000 -9.496 1.00 89.75 97 LYS A C 1
ATOM 782 O O . LYS A 1 97 ? -2.793 11.617 -9.263 1.00 89.75 97 LYS A O 1
ATOM 787 N N . ARG A 1 98 ? -0.663 11.168 -9.857 1.00 91.00 98 ARG A N 1
ATOM 788 C CA . ARG A 1 98 ? -0.850 9.722 -10.028 1.00 91.00 98 ARG A CA 1
ATOM 789 C C . ARG A 1 98 ? -1.263 9.059 -8.718 1.00 91.00 98 ARG A C 1
ATOM 791 O O . ARG A 1 98 ? -2.246 8.327 -8.697 1.00 91.00 98 ARG A O 1
ATOM 798 N N . PHE A 1 99 ? -0.538 9.313 -7.635 1.00 91.00 99 PHE A N 1
ATOM 799 C CA . PHE A 1 99 ? -0.791 8.635 -6.369 1.00 91.00 99 PHE A CA 1
ATOM 800 C C . PHE A 1 99 ? -1.985 9.229 -5.615 1.00 91.00 99 PHE A C 1
ATOM 802 O O . PHE A 1 99 ? -2.725 8.458 -5.018 1.00 91.00 99 PHE A O 1
ATOM 809 N N . PHE A 1 100 ? -2.279 10.532 -5.712 1.00 90.62 100 PHE A N 1
ATOM 810 C CA . PHE A 1 100 ? -3.533 11.077 -5.164 1.00 90.62 100 PHE A CA 1
ATOM 811 C C . PHE A 1 100 ? -4.777 10.529 -5.863 1.00 90.62 100 PHE A C 1
ATOM 813 O O . PHE A 1 100 ? -5.794 10.323 -5.203 1.00 90.62 100 PHE A O 1
ATOM 820 N N . LYS A 1 101 ? -4.691 10.207 -7.163 1.00 90.19 101 LYS A N 1
ATOM 821 C CA . LYS A 1 101 ? -5.746 9.452 -7.852 1.00 90.19 101 LYS A CA 1
ATOM 822 C C . LYS A 1 101 ? -5.995 8.107 -7.159 1.00 90.19 101 LYS A C 1
ATOM 824 O O . LYS A 1 101 ? -7.140 7.772 -6.873 1.00 90.19 101 LYS A O 1
ATOM 829 N N . THR A 1 102 ? -4.931 7.363 -6.850 1.00 90.94 102 THR A N 1
ATOM 830 C CA . THR A 1 102 ? -5.026 6.094 -6.113 1.00 90.94 102 THR A CA 1
ATOM 831 C C . THR A 1 102 ? -5.618 6.292 -4.719 1.00 90.94 102 THR A C 1
ATOM 833 O O . THR A 1 102 ? -6.544 5.575 -4.362 1.00 90.94 102 THR A O 1
ATOM 836 N N . ILE A 1 103 ? -5.142 7.279 -3.949 1.00 91.81 103 ILE A N 1
ATOM 837 C CA . ILE A 1 103 ? -5.645 7.559 -2.592 1.00 91.81 103 ILE A CA 1
ATOM 838 C C . ILE A 1 103 ? -7.146 7.861 -2.625 1.00 91.81 103 ILE A C 1
ATOM 840 O O . ILE A 1 103 ? -7.898 7.321 -1.817 1.00 91.81 103 ILE A O 1
ATOM 844 N N . PHE A 1 104 ? -7.595 8.681 -3.577 1.00 90.06 104 PHE A N 1
ATOM 845 C CA . PHE A 1 104 ? -9.011 8.990 -3.729 1.00 90.06 104 PHE A CA 1
ATOM 846 C C . PHE A 1 104 ? -9.840 7.740 -4.047 1.00 90.06 104 PHE A C 1
ATOM 848 O O . PHE A 1 104 ? -10.855 7.503 -3.400 1.00 90.06 104 PHE A O 1
ATOM 855 N N . ILE A 1 105 ? -9.398 6.915 -5.001 1.00 92.19 105 ILE A N 1
ATOM 856 C CA . ILE A 1 105 ? -10.096 5.667 -5.331 1.00 92.19 105 ILE A CA 1
ATOM 857 C C . ILE A 1 105 ? -10.208 4.767 -4.093 1.00 92.19 105 ILE A C 1
ATOM 859 O O . ILE A 1 105 ? -11.296 4.275 -3.804 1.00 92.19 105 ILE A O 1
ATOM 863 N N . LEU A 1 106 ? -9.124 4.608 -3.328 1.00 93.38 106 LEU A N 1
ATOM 864 C CA . LEU A 1 106 ? -9.135 3.821 -2.092 1.00 93.38 106 LEU A CA 1
ATOM 865 C C . LEU A 1 106 ? -10.133 4.372 -1.072 1.00 93.38 106 LEU A C 1
ATOM 867 O O . LEU A 1 106 ? -10.878 3.596 -0.484 1.00 93.38 106 LEU A O 1
ATOM 871 N N . LEU A 1 107 ? -10.192 5.696 -0.892 1.00 93.56 107 LEU A N 1
ATOM 872 C CA . LEU A 1 107 ? -11.199 6.332 -0.038 1.00 93.56 107 LEU A CA 1
ATOM 873 C C . LEU A 1 107 ? -12.620 5.966 -0.464 1.00 93.56 107 LEU A C 1
ATOM 875 O O . LEU A 1 107 ? -13.437 5.638 0.391 1.00 93.56 107 LEU A O 1
ATOM 879 N N . THR A 1 108 ? -12.905 5.941 -1.771 1.00 94.88 108 THR A N 1
ATOM 880 C CA . THR A 1 108 ? -14.245 5.554 -2.236 1.00 94.88 108 THR A CA 1
ATOM 881 C C . THR A 1 108 ? -14.612 4.123 -1.844 1.00 94.88 108 THR A C 1
ATOM 883 O O . THR A 1 108 ? -15.771 3.869 -1.547 1.00 94.88 108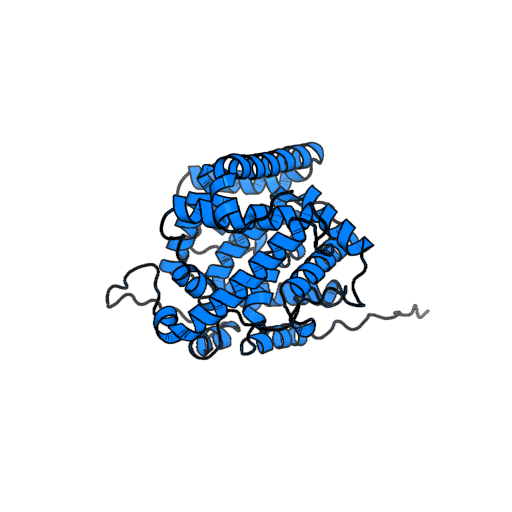 THR A O 1
ATOM 886 N N . TRP A 1 109 ? -13.651 3.196 -1.761 1.00 95.81 109 TRP A N 1
ATOM 887 C CA . TRP A 1 109 ? -13.922 1.812 -1.345 1.00 95.81 109 TRP A CA 1
ATOM 888 C C . TRP A 1 109 ? -14.267 1.685 0.139 1.00 95.81 109 TRP A C 1
ATOM 890 O O . TRP A 1 109 ? -14.971 0.753 0.522 1.00 95.81 109 TRP A O 1
ATOM 900 N N . TYR A 1 110 ? -13.781 2.607 0.970 1.00 95.88 110 TYR A N 1
ATOM 901 C CA . TYR A 1 110 ? -14.169 2.687 2.374 1.00 95.88 110 TYR A CA 1
ATOM 902 C C . TYR A 1 110 ? -15.509 3.401 2.555 1.00 95.88 110 TYR A C 1
ATOM 904 O O . TYR A 1 110 ? -16.271 3.010 3.430 1.00 95.88 110 TYR A O 1
ATOM 912 N N . ASP A 1 111 ? -15.791 4.434 1.757 1.00 94.06 111 ASP A N 1
ATOM 913 C CA . ASP A 1 111 ? -16.951 5.316 1.941 1.00 94.06 111 ASP A CA 1
ATOM 914 C C . ASP A 1 111 ? -18.242 4.809 1.263 1.00 94.06 111 ASP A C 1
ATOM 916 O O . ASP A 1 111 ? -19.330 5.182 1.698 1.00 94.06 111 ASP A O 1
ATOM 920 N N . GLY A 1 112 ? -18.142 3.990 0.208 1.00 94.00 112 GLY A N 1
ATOM 921 C CA . GLY A 1 112 ? -19.285 3.560 -0.613 1.00 94.00 112 GLY A CA 1
ATOM 922 C C . GLY A 1 112 ? -19.550 2.052 -0.631 1.00 94.00 112 GLY A C 1
ATOM 923 O O . GLY A 1 112 ? -18.862 1.255 0.015 1.00 94.00 112 GLY A O 1
ATOM 924 N N . ASN A 1 113 ? -20.568 1.650 -1.398 1.00 94.88 113 ASN A N 1
ATOM 925 C CA . ASN A 1 113 ? -20.933 0.249 -1.585 1.00 94.88 113 ASN A CA 1
ATOM 926 C C . ASN A 1 113 ? -20.314 -0.355 -2.860 1.00 94.88 113 ASN A C 1
ATOM 928 O O . ASN A 1 113 ? -20.881 -0.276 -3.946 1.00 94.88 113 ASN A O 1
ATOM 932 N N . VAL A 1 114 ? -19.183 -1.054 -2.726 1.00 93.94 114 VAL A N 1
ATOM 933 C CA . VAL A 1 114 ? -18.486 -1.701 -3.861 1.00 93.94 114 VAL A CA 1
ATOM 934 C C . VAL A 1 114 ? -19.220 -2.910 -4.463 1.00 93.94 114 VAL A C 1
ATOM 936 O O . VAL A 1 114 ? -18.752 -3.488 -5.451 1.00 93.94 114 VAL A O 1
ATOM 939 N N . TRP A 1 115 ? -20.345 -3.314 -3.873 1.00 92.56 115 TRP A N 1
ATOM 940 C CA . TRP A 1 115 ? -21.206 -4.388 -4.370 1.00 92.56 115 TRP A CA 1
ATOM 941 C C . TRP A 1 115 ? -22.419 -3.860 -5.149 1.00 92.56 115 TRP A C 1
ATOM 943 O O . TRP A 1 115 ? -23.066 -4.637 -5.845 1.00 92.56 115 TRP A O 1
ATOM 953 N N . ASP A 1 116 ? -22.688 -2.553 -5.099 1.00 92.50 116 ASP A N 1
ATOM 954 C CA . ASP A 1 116 ? -23.725 -1.897 -5.896 1.00 92.50 116 ASP A CA 1
ATOM 955 C C . ASP A 1 116 ? -23.139 -1.378 -7.218 1.00 92.50 116 ASP A C 1
ATOM 957 O O . ASP A 1 116 ? -22.235 -0.547 -7.223 1.00 92.50 116 ASP A O 1
ATOM 961 N N . ALA A 1 117 ? -23.666 -1.863 -8.348 1.00 89.62 117 ALA A N 1
ATOM 962 C CA . ALA A 1 117 ? -23.256 -1.473 -9.700 1.00 89.62 117 ALA A CA 1
ATOM 963 C C . ALA A 1 117 ? -23.326 0.046 -9.949 1.00 89.62 117 ALA A C 1
ATOM 965 O O . ALA A 1 117 ? -22.525 0.586 -10.720 1.00 89.62 117 ALA A O 1
ATOM 966 N N . GLU A 1 118 ? -24.263 0.735 -9.298 1.00 91.50 118 GLU A N 1
ATOM 967 C CA . GLU A 1 118 ? -24.498 2.156 -9.527 1.00 91.50 118 GLU A CA 1
ATOM 968 C C . GLU A 1 118 ? -23.660 3.078 -8.643 1.00 91.50 118 GLU A C 1
ATOM 970 O O . GLU A 1 118 ? -23.466 4.249 -8.996 1.00 91.50 118 GLU A O 1
ATOM 975 N N . ASP A 1 119 ? -23.090 2.551 -7.562 1.00 93.88 119 ASP A N 1
ATOM 976 C CA . ASP A 1 119 ? -22.286 3.315 -6.618 1.00 93.88 119 ASP A CA 1
ATOM 977 C C . ASP A 1 119 ? -20.954 3.777 -7.249 1.00 93.88 119 ASP A C 1
ATOM 979 O O . ASP A 1 119 ? -20.290 3.079 -8.026 1.00 93.88 119 ASP A O 1
ATOM 983 N N . SER A 1 120 ? -20.532 4.995 -6.905 1.00 93.00 120 SER A N 1
ATOM 984 C CA . SER A 1 120 ? -19.262 5.568 -7.365 1.00 93.00 120 SER A CA 1
ATOM 985 C C . SER A 1 120 ? -18.043 4.720 -6.969 1.00 93.00 120 SER A C 1
ATOM 987 O O . SER A 1 120 ? -17.095 4.598 -7.750 1.00 93.00 120 SER A O 1
ATOM 989 N N . SER A 1 121 ? -18.078 4.092 -5.792 1.00 94.12 121 SER A N 1
ATOM 990 C CA . SER A 1 121 ? -17.036 3.208 -5.264 1.00 94.12 121 SER A CA 1
ATOM 991 C C . SER A 1 121 ? -16.858 1.968 -6.129 1.00 94.12 121 SER A C 1
ATOM 993 O O . SER A 1 121 ? -15.725 1.623 -6.481 1.00 94.12 121 SER A O 1
ATOM 995 N N . ARG A 1 122 ? -17.966 1.358 -6.566 1.00 92.88 122 ARG A N 1
ATOM 996 C CA . ARG A 1 122 ? -17.952 0.276 -7.542 1.00 92.88 122 ARG A CA 1
ATOM 997 C C . ARG A 1 122 ? -17.345 0.750 -8.846 1.00 92.88 122 ARG A C 1
ATOM 999 O O . ARG A 1 122 ? -16.345 0.185 -9.272 1.00 92.88 122 ARG A O 1
ATOM 1006 N N . LYS A 1 123 ? -17.877 1.815 -9.450 1.00 93.25 123 LYS A N 1
ATOM 1007 C CA . LYS A 1 123 ? -17.393 2.340 -10.740 1.00 93.25 123 LYS A CA 1
ATOM 1008 C C . LYS A 1 123 ? -15.887 2.660 -10.710 1.00 93.25 123 LYS A C 1
ATOM 1010 O O . LYS A 1 123 ? -15.172 2.371 -11.672 1.00 93.25 123 LYS A O 1
ATOM 1015 N N . ASN A 1 124 ? -15.373 3.177 -9.592 1.00 94.44 124 ASN A N 1
ATOM 1016 C CA . ASN A 1 124 ? -13.940 3.406 -9.384 1.00 94.44 124 ASN A CA 1
ATOM 1017 C C . ASN A 1 124 ? -13.130 2.113 -9.205 1.00 94.44 124 ASN A C 1
ATOM 1019 O O . ASN A 1 124 ? -12.029 2.010 -9.750 1.00 94.44 124 ASN A O 1
ATOM 1023 N N . LEU A 1 125 ? -13.649 1.113 -8.485 1.00 93.81 125 LEU A N 1
ATOM 1024 C CA . LEU A 1 125 ? -13.038 -0.219 -8.432 1.00 93.81 125 LEU A CA 1
ATOM 1025 C C . LEU A 1 125 ? -12.948 -0.822 -9.839 1.00 93.81 125 LEU A C 1
ATOM 1027 O O . LEU A 1 125 ? -11.904 -1.349 -10.238 1.00 93.81 125 LEU A O 1
ATOM 1031 N N . GLU A 1 126 ? -14.011 -0.678 -10.631 1.00 91.75 126 GLU A N 1
ATOM 1032 C CA . GLU A 1 126 ? -14.047 -1.192 -11.991 1.00 91.75 126 GLU A CA 1
ATOM 1033 C C . GLU A 1 126 ? -13.032 -0.508 -12.909 1.00 91.75 126 GLU A C 1
ATOM 1035 O O . GLU A 1 126 ? -12.391 -1.162 -13.738 1.00 91.75 126 GLU A O 1
ATOM 1040 N N . LEU A 1 127 ? -12.848 0.804 -12.742 1.00 92.44 127 LEU A N 1
ATOM 1041 C CA . LEU A 1 127 ? -11.804 1.562 -13.421 1.00 92.44 127 LEU A CA 1
ATOM 1042 C C . LEU A 1 127 ? -10.411 0.999 -13.110 1.00 92.44 127 LEU A C 1
ATOM 1044 O O . LEU A 1 127 ? -9.617 0.826 -14.035 1.00 92.44 127 LEU A O 1
ATOM 1048 N N . VAL A 1 128 ? -10.106 0.683 -11.846 1.00 92.56 128 VAL A N 1
ATOM 1049 C CA . VAL A 1 128 ? -8.808 0.092 -11.466 1.00 92.56 128 VAL A CA 1
ATOM 1050 C C . VAL A 1 128 ? -8.606 -1.257 -12.141 1.00 92.56 128 VAL A C 1
ATOM 1052 O O . VAL A 1 128 ? -7.562 -1.475 -12.755 1.00 92.56 128 VAL A O 1
ATOM 1055 N N . LYS A 1 129 ? -9.614 -2.133 -12.117 1.00 90.81 129 LYS A N 1
ATOM 1056 C CA . LYS A 1 129 ? -9.544 -3.433 -12.797 1.00 90.81 129 LYS A CA 1
ATOM 1057 C C . LYS A 1 129 ? -9.291 -3.278 -14.302 1.00 90.81 129 LYS A C 1
ATOM 1059 O O . LYS A 1 129 ? -8.413 -3.942 -14.852 1.00 90.81 129 LYS A O 1
ATOM 1064 N N . LYS A 1 130 ? -9.994 -2.349 -14.966 1.00 91.00 130 LYS A N 1
ATOM 1065 C CA . LYS A 1 130 ? -9.774 -2.022 -16.389 1.00 91.00 130 LYS A CA 1
ATOM 1066 C C . LYS A 1 130 ? -8.351 -1.519 -16.643 1.00 91.00 130 LYS A C 1
ATOM 1068 O O . LYS A 1 130 ? -7.727 -1.939 -17.615 1.00 91.00 130 LYS A O 1
ATOM 1073 N N . LEU A 1 131 ? -7.823 -0.658 -15.773 1.00 90.62 131 LEU A N 1
ATOM 1074 C CA . LEU A 1 131 ? -6.451 -0.154 -15.869 1.00 90.62 131 LEU A CA 1
ATOM 1075 C C . LEU A 1 131 ? -5.418 -1.273 -15.693 1.00 90.62 131 LEU A C 1
ATOM 1077 O O . LEU A 1 131 ? -4.483 -1.343 -16.488 1.00 90.62 131 LEU A O 1
ATOM 1081 N N . HIS A 1 132 ? -5.588 -2.162 -14.711 1.00 91.94 132 HIS A N 1
ATOM 1082 C CA . HIS A 1 132 ? -4.699 -3.310 -14.516 1.00 91.94 132 HIS A CA 1
ATOM 1083 C C . HIS A 1 132 ? -4.709 -4.246 -15.727 1.00 91.94 132 HIS A C 1
ATOM 1085 O O . HIS A 1 132 ? -3.642 -4.603 -16.219 1.00 91.94 132 HIS A O 1
ATOM 1091 N N . ASN A 1 133 ? -5.883 -4.559 -16.285 1.00 90.00 133 ASN A N 1
ATOM 1092 C CA . ASN A 1 133 ? -5.984 -5.370 -17.502 1.00 90.00 133 ASN A CA 1
ATOM 1093 C C . ASN A 1 133 ? -5.304 -4.697 -18.701 1.00 90.00 133 ASN A C 1
ATOM 1095 O O . ASN A 1 133 ? -4.509 -5.320 -19.405 1.00 90.00 133 ASN A O 1
ATOM 1099 N N . HIS A 1 134 ? -5.567 -3.407 -18.913 1.00 90.88 134 HIS A N 1
ATOM 1100 C CA . HIS A 1 134 ? -4.959 -2.636 -19.997 1.00 90.88 134 HIS A CA 1
ATOM 1101 C C . HIS A 1 134 ? -3.433 -2.601 -19.900 1.00 90.88 134 HIS A C 1
ATOM 1103 O O . HIS A 1 134 ? -2.740 -2.857 -20.888 1.00 90.88 134 HIS A O 1
ATOM 1109 N N . TYR A 1 135 ? -2.899 -2.292 -18.717 1.00 91.56 135 TYR A N 1
ATOM 1110 C CA . TYR A 1 135 ? -1.455 -2.227 -18.523 1.00 91.56 135 TYR A CA 1
ATOM 1111 C C . TYR A 1 135 ? -0.808 -3.601 -18.521 1.00 91.56 135 TYR A C 1
ATOM 1113 O O . TYR A 1 135 ? 0.283 -3.699 -19.065 1.00 91.56 135 TYR A O 1
ATOM 1121 N N . SER A 1 136 ? -1.476 -4.651 -18.042 1.00 91.69 136 SER A N 1
ATOM 1122 C CA . SER A 1 136 ? -0.982 -6.020 -18.184 1.00 91.69 136 SER A CA 1
ATOM 1123 C C . SER A 1 136 ? -0.807 -6.405 -19.651 1.00 91.69 136 SER A C 1
ATOM 1125 O O . SER A 1 136 ? 0.265 -6.859 -20.045 1.00 91.69 136 SER A O 1
ATOM 1127 N N . ILE A 1 137 ? -1.801 -6.137 -20.504 1.00 91.06 137 ILE A N 1
ATOM 1128 C CA . ILE A 1 137 ? -1.685 -6.411 -21.942 1.00 91.06 137 ILE A CA 1
ATOM 1129 C C . ILE A 1 137 ? -0.536 -5.599 -22.553 1.00 91.06 137 ILE A C 1
ATOM 1131 O O . ILE A 1 137 ? 0.278 -6.142 -23.301 1.00 91.06 137 ILE A O 1
ATOM 1135 N N . LYS A 1 138 ? -0.450 -4.297 -22.252 1.00 92.81 138 LYS A N 1
ATOM 1136 C CA . LYS A 1 138 ? 0.585 -3.433 -22.832 1.00 92.81 138 LYS A CA 1
ATOM 1137 C C . LYS A 1 138 ? 1.997 -3.809 -22.387 1.00 92.81 138 LYS A C 1
ATOM 1139 O O . LYS A 1 138 ? 2.878 -3.895 -23.240 1.00 92.81 138 LYS A O 1
ATOM 1144 N N . THR A 1 139 ? 2.223 -4.027 -21.093 1.00 92.00 139 THR A N 1
ATOM 1145 C CA . THR A 1 139 ? 3.559 -4.344 -20.574 1.00 92.00 139 THR A CA 1
ATOM 1146 C C . THR A 1 139 ? 4.025 -5.708 -21.051 1.00 92.00 139 THR A C 1
ATOM 1148 O O . THR A 1 139 ? 5.175 -5.832 -21.453 1.00 92.00 139 THR A O 1
ATOM 1151 N N . ASN A 1 140 ? 3.137 -6.705 -21.095 1.00 91.19 140 ASN A N 1
ATOM 1152 C CA . ASN A 1 140 ? 3.485 -8.034 -21.592 1.00 91.19 140 ASN A CA 1
ATOM 1153 C C . ASN A 1 140 ? 3.735 -8.050 -23.108 1.00 91.19 140 ASN A C 1
ATOM 1155 O O . ASN A 1 140 ? 4.658 -8.719 -23.562 1.00 91.19 140 ASN A O 1
ATOM 1159 N N . ARG A 1 141 ? 3.003 -7.256 -23.906 1.00 92.25 141 ARG A N 1
ATOM 1160 C CA . ARG A 1 141 ? 3.311 -7.081 -25.343 1.00 92.25 141 ARG A CA 1
ATOM 1161 C C . ARG A 1 141 ? 4.650 -6.388 -25.583 1.00 92.25 141 ARG A C 1
ATOM 1163 O O . ARG A 1 141 ? 5.328 -6.692 -26.556 1.00 92.25 141 ARG A O 1
ATOM 1170 N N . ALA A 1 142 ? 5.023 -5.456 -24.711 1.00 93.06 142 ALA A N 1
ATOM 1171 C CA . ALA A 1 142 ? 6.276 -4.715 -24.784 1.00 93.06 142 ALA A CA 1
ATOM 1172 C C . ALA A 1 142 ? 7.350 -5.276 -23.834 1.00 93.06 142 ALA A C 1
ATOM 1174 O O . ALA A 1 142 ? 8.247 -4.537 -23.433 1.00 93.06 142 ALA A O 1
ATOM 1175 N N . LYS A 1 143 ? 7.274 -6.560 -23.455 1.00 88.88 143 LYS A N 1
ATOM 1176 C CA . LYS A 1 143 ? 8.053 -7.123 -22.343 1.00 88.88 143 LYS A CA 1
ATOM 1177 C C . LYS A 1 143 ? 9.556 -6.886 -22.469 1.00 88.88 143 LYS A C 1
ATOM 1179 O O . LYS A 1 143 ? 10.153 -6.373 -21.535 1.00 88.88 143 LYS A O 1
ATOM 1184 N N . THR A 1 144 ? 10.149 -7.111 -23.643 1.00 89.31 144 THR A N 1
ATOM 1185 C CA . THR A 1 144 ? 11.584 -6.855 -23.878 1.00 89.31 144 THR A CA 1
ATOM 1186 C C . THR A 1 144 ? 11.989 -5.399 -23.635 1.00 89.31 144 THR A C 1
ATOM 1188 O O . THR A 1 144 ? 13.088 -5.143 -23.150 1.00 89.31 144 THR A O 1
ATOM 1191 N N . LEU A 1 145 ? 11.122 -4.438 -23.967 1.00 90.19 145 LEU A N 1
ATOM 1192 C CA . LEU A 1 145 ? 11.352 -3.021 -23.678 1.00 90.19 145 LEU A CA 1
ATOM 1193 C C . LEU A 1 145 ? 11.204 -2.754 -22.178 1.00 90.19 145 LEU A C 1
ATOM 1195 O O . LEU A 1 145 ? 12.076 -2.130 -21.582 1.00 90.19 145 LEU A O 1
ATOM 1199 N N . VAL A 1 146 ? 10.119 -3.245 -21.575 1.00 87.69 146 VAL A N 1
ATOM 1200 C CA . VAL A 1 146 ? 9.811 -3.057 -20.150 1.00 87.69 146 VAL A CA 1
ATOM 1201 C C . VAL A 1 146 ? 10.906 -3.647 -19.263 1.00 87.69 146 VAL A C 1
ATOM 1203 O O . VAL A 1 146 ? 11.321 -3.012 -18.298 1.00 87.69 146 VAL A O 1
ATOM 1206 N N . ASP A 1 147 ? 11.432 -4.817 -19.620 1.00 86.31 147 ASP A N 1
ATOM 1207 C CA . ASP A 1 147 ? 12.488 -5.506 -18.882 1.00 86.31 147 ASP A CA 1
ATOM 1208 C C . ASP A 1 147 ? 13.798 -4.704 -18.848 1.00 86.31 147 ASP A C 1
ATOM 1210 O O . ASP A 1 147 ? 14.556 -4.852 -17.888 1.00 86.31 147 ASP A O 1
ATOM 1214 N N . ARG A 1 148 ? 14.030 -3.830 -19.838 1.00 85.31 148 ARG A N 1
ATOM 1215 C CA . ARG A 1 148 ? 15.195 -2.934 -19.937 1.00 85.31 148 ARG A CA 1
ATOM 1216 C C . ARG A 1 148 ? 14.975 -1.555 -19.309 1.00 85.31 148 ARG A C 1
ATOM 1218 O O . ARG A 1 148 ? 15.900 -0.750 -19.322 1.00 85.31 148 ARG A O 1
ATOM 1225 N N . LEU A 1 149 ? 13.776 -1.249 -18.806 1.00 84.06 149 LEU A N 1
ATOM 1226 C CA . LEU A 1 149 ? 13.509 0.057 -18.208 1.00 84.06 149 LEU A CA 1
ATOM 1227 C C . LEU A 1 149 ? 14.278 0.231 -16.898 1.00 84.06 149 LEU A C 1
ATOM 1229 O O . LEU A 1 149 ? 14.171 -0.588 -15.983 1.00 84.06 149 LEU A O 1
ATOM 1233 N N . SER A 1 150 ? 14.976 1.356 -16.815 1.00 77.06 150 SER A N 1
ATOM 1234 C CA . SER A 1 150 ? 15.695 1.854 -15.650 1.00 77.06 150 SER A CA 1
ATOM 1235 C C . SER A 1 150 ? 15.256 3.298 -15.379 1.00 77.06 150 SER A C 1
ATOM 1237 O O . SER A 1 150 ? 14.832 4.013 -16.291 1.00 77.06 150 SER A O 1
ATOM 1239 N N . ALA A 1 151 ? 15.296 3.725 -14.117 1.00 61.97 151 ALA A N 1
ATOM 1240 C CA . ALA A 1 151 ? 14.972 5.106 -13.745 1.00 61.97 151 ALA A CA 1
ATOM 1241 C C . ALA A 1 151 ? 16.125 6.065 -14.068 1.00 61.97 151 ALA A C 1
ATOM 1243 O O . ALA A 1 151 ? 15.906 7.259 -14.272 1.00 61.97 151 ALA A O 1
ATOM 1244 N N . VAL A 1 152 ? 17.351 5.540 -14.106 1.00 61.12 152 VAL A N 1
ATOM 1245 C CA . VAL A 1 152 ? 18.569 6.263 -14.468 1.00 61.12 152 VAL A CA 1
ATOM 1246 C C . VAL A 1 152 ? 19.192 5.585 -15.687 1.00 61.12 152 VAL A C 1
ATOM 1248 O O . VAL A 1 152 ? 19.151 4.365 -15.828 1.00 61.12 152 VAL A O 1
ATOM 1251 N N . GLN A 1 153 ? 19.781 6.363 -16.597 1.00 55.81 153 GLN A N 1
ATOM 1252 C CA . GLN A 1 153 ? 20.635 5.797 -17.643 1.00 55.81 153 GLN A CA 1
ATOM 1253 C C . GLN A 1 153 ? 21.878 5.198 -16.972 1.00 55.81 153 GLN A C 1
ATOM 1255 O O . GLN A 1 153 ? 22.713 5.936 -16.446 1.00 55.81 153 GLN A O 1
ATOM 1260 N N . SER A 1 154 ? 21.984 3.868 -16.953 1.00 47.53 154 SER A N 1
ATOM 1261 C CA . SER A 1 154 ? 23.146 3.165 -16.408 1.00 47.53 154 SER A CA 1
ATOM 1262 C C . SER A 1 154 ? 24.416 3.635 -17.120 1.00 47.53 154 SER A C 1
ATOM 1264 O O . SER A 1 154 ? 24.504 3.548 -18.346 1.00 47.53 154 SER A O 1
ATOM 1266 N N . ARG A 1 155 ? 25.408 4.120 -16.367 1.00 40.28 155 ARG A N 1
ATOM 1267 C CA . ARG A 1 155 ? 26.776 4.254 -16.885 1.00 40.28 155 ARG A CA 1
ATOM 1268 C C . ARG A 1 155 ? 27.387 2.854 -16.924 1.00 40.28 155 ARG A C 1
ATOM 1270 O O . ARG A 1 155 ? 27.207 2.097 -15.973 1.00 40.28 155 ARG A O 1
ATOM 1277 N N . GLU A 1 156 ? 28.078 2.502 -18.006 1.00 35.72 156 GLU A N 1
ATOM 1278 C CA . GLU A 1 156 ? 28.838 1.248 -18.067 1.00 35.72 156 GLU A CA 1
ATOM 1279 C C . GLU A 1 156 ? 29.783 1.157 -16.856 1.00 35.72 156 GLU A C 1
ATOM 1281 O O . GLU A 1 156 ? 30.600 2.053 -16.639 1.00 35.72 156 GLU A O 1
ATOM 1286 N N . GLY A 1 157 ? 29.651 0.090 -16.058 1.00 43.78 157 GLY A N 1
ATOM 1287 C CA . GLY A 1 157 ? 30.592 -0.241 -14.983 1.00 43.78 157 GLY A CA 1
ATOM 1288 C C . GLY A 1 157 ? 30.145 -0.015 -13.532 1.00 43.78 157 GLY A C 1
ATOM 1289 O O . GLY A 1 157 ? 31.004 -0.122 -12.662 1.00 43.78 157 GLY A O 1
ATOM 1290 N N . ASP A 1 158 ? 28.870 0.267 -13.227 1.00 40.94 158 ASP A N 1
ATOM 1291 C CA . ASP A 1 158 ? 28.395 0.276 -11.824 1.00 40.94 158 ASP A CA 1
ATOM 1292 C C . ASP A 1 158 ? 28.122 -1.175 -11.352 1.00 40.94 158 ASP A C 1
ATOM 1294 O O . ASP A 1 158 ? 27.280 -1.859 -11.947 1.00 40.94 158 ASP A O 1
ATOM 1298 N N . PRO A 1 159 ? 28.847 -1.709 -10.349 1.00 40.19 159 PRO A N 1
ATOM 1299 C CA . PRO A 1 159 ? 28.706 -3.096 -9.924 1.00 40.19 159 PRO A CA 1
ATOM 1300 C C . PRO A 1 159 ? 27.523 -3.245 -8.953 1.00 40.19 159 PRO A C 1
ATOM 1302 O O . PRO A 1 159 ? 27.706 -3.357 -7.744 1.00 40.19 159 PRO A O 1
ATOM 1305 N N . ASP A 1 160 ? 26.301 -3.289 -9.483 1.00 43.28 160 ASP A N 1
ATOM 1306 C CA . ASP A 1 160 ? 25.053 -3.490 -8.719 1.00 43.28 160 ASP A CA 1
ATOM 1307 C C . ASP A 1 160 ? 24.766 -4.979 -8.417 1.00 43.28 160 ASP A C 1
ATOM 1309 O O . ASP A 1 160 ? 23.650 -5.484 -8.547 1.00 43.28 160 ASP A O 1
ATOM 1313 N N . THR A 1 161 ? 25.787 -5.734 -8.012 1.00 43.09 161 THR A N 1
ATOM 1314 C CA . THR A 1 161 ? 25.624 -7.151 -7.653 1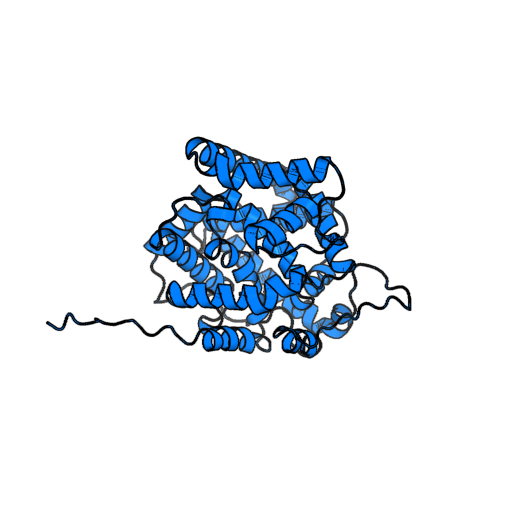.00 43.09 161 THR A CA 1
ATOM 1315 C C . THR A 1 161 ? 26.191 -7.439 -6.274 1.00 43.09 161 THR A C 1
ATOM 1317 O O . THR A 1 161 ? 27.329 -7.883 -6.139 1.00 43.09 161 THR A O 1
ATOM 1320 N N . CYS A 1 162 ? 25.362 -7.250 -5.245 1.00 42.50 162 CYS A N 1
ATOM 1321 C CA . CYS A 1 162 ? 25.550 -7.894 -3.949 1.00 42.50 162 CYS A CA 1
ATOM 1322 C C . CYS A 1 162 ? 24.458 -8.958 -3.740 1.00 42.50 162 CYS A C 1
ATOM 1324 O O . CYS A 1 162 ? 23.289 -8.655 -3.550 1.00 42.50 162 CYS A O 1
ATOM 1326 N N . VAL A 1 163 ? 24.883 -10.220 -3.853 1.00 42.41 163 VAL A N 1
ATOM 1327 C CA . VAL A 1 163 ? 24.307 -11.469 -3.317 1.00 42.41 163 VAL A CA 1
ATOM 1328 C C . VAL A 1 163 ? 22.771 -11.572 -3.266 1.00 42.41 163 VAL A C 1
ATOM 1330 O O . VAL A 1 163 ? 22.165 -11.758 -2.214 1.00 42.41 163 VAL A O 1
ATOM 1333 N N . ARG A 1 164 ? 22.141 -11.635 -4.446 1.00 47.12 164 ARG A N 1
ATOM 1334 C CA . ARG A 1 164 ? 20.772 -12.166 -4.597 1.00 47.12 164 ARG A CA 1
ATOM 1335 C C . ARG A 1 164 ? 20.636 -13.641 -4.194 1.00 47.12 164 ARG A C 1
ATOM 1337 O O . ARG A 1 164 ? 19.519 -14.110 -4.077 1.00 47.12 164 ARG A O 1
ATOM 1344 N N . THR A 1 165 ? 21.718 -14.397 -4.001 1.00 43.41 165 THR A N 1
ATOM 1345 C CA . THR A 1 165 ? 21.703 -15.876 -3.984 1.00 43.41 165 THR A CA 1
ATOM 1346 C C . THR A 1 165 ? 21.278 -16.541 -2.670 1.00 43.41 165 THR A C 1
ATOM 1348 O O . THR A 1 165 ? 21.114 -17.756 -2.659 1.00 43.41 165 THR A O 1
ATOM 1351 N N . GLN A 1 166 ? 21.074 -15.795 -1.578 1.00 44.91 166 GLN A N 1
ATOM 1352 C CA . GLN A 1 166 ? 20.661 -16.363 -0.276 1.00 44.91 166 GLN A CA 1
ATOM 1353 C C . GLN A 1 166 ? 19.228 -15.999 0.146 1.00 44.91 166 GLN A C 1
ATOM 1355 O O . GLN A 1 166 ? 18.779 -16.395 1.219 1.00 44.91 166 GLN A O 1
ATOM 1360 N N . CYS A 1 167 ? 18.493 -15.254 -0.681 1.00 49.50 167 CYS A N 1
ATOM 1361 C CA . CYS A 1 167 ? 17.117 -14.874 -0.382 1.00 49.50 167 CYS A CA 1
ATOM 1362 C C . CYS A 1 167 ? 16.135 -15.916 -0.950 1.00 49.50 167 CYS A C 1
ATOM 1364 O O . CYS A 1 167 ? 16.269 -16.281 -2.111 1.00 49.50 167 CYS A O 1
ATOM 1366 N N . PRO A 1 168 ? 15.094 -16.354 -0.228 1.00 50.00 168 PRO A N 1
ATOM 1367 C CA . PRO A 1 168 ? 14.034 -17.193 -0.806 1.00 50.00 168 PRO A CA 1
ATOM 1368 C C . PRO A 1 168 ? 13.319 -16.539 -2.006 1.00 50.00 168 PRO A C 1
ATOM 1370 O O . PRO A 1 168 ? 12.840 -17.229 -2.899 1.00 50.00 168 PRO A O 1
ATOM 1373 N N . MET A 1 169 ? 13.339 -15.203 -2.103 1.00 58.34 169 MET A N 1
ATOM 1374 C CA . MET A 1 169 ? 12.877 -14.457 -3.285 1.00 58.34 169 MET A CA 1
ATOM 1375 C C . MET A 1 169 ? 13.861 -14.467 -4.463 1.00 58.34 169 MET A C 1
ATOM 1377 O O . MET A 1 169 ? 13.493 -14.015 -5.546 1.00 58.34 169 MET A O 1
ATOM 1381 N N . ALA A 1 170 ? 15.079 -14.994 -4.301 1.00 54.66 170 ALA A N 1
ATOM 1382 C CA . ALA A 1 170 ? 16.061 -15.148 -5.377 1.00 54.66 170 ALA A CA 1
ATOM 1383 C C . ALA A 1 170 ? 15.501 -15.944 -6.554 1.00 54.66 170 ALA A C 1
ATOM 1385 O O . ALA A 1 170 ? 15.797 -15.634 -7.705 1.00 54.66 170 ALA A O 1
ATOM 1386 N N . GLU A 1 171 ? 14.663 -16.942 -6.267 1.00 56.22 171 GLU A N 1
ATOM 1387 C CA . GLU A 1 171 ? 14.006 -17.751 -7.286 1.00 56.22 171 GLU A CA 1
ATOM 1388 C C . GLU A 1 171 ? 13.011 -16.923 -8.114 1.00 56.22 171 GLU A C 1
ATOM 1390 O O . GLU A 1 171 ? 12.950 -17.073 -9.332 1.00 56.22 171 GLU A O 1
ATOM 1395 N N . ILE A 1 172 ? 12.293 -15.980 -7.493 1.00 58.53 172 ILE A N 1
ATOM 1396 C CA . ILE A 1 172 ? 11.410 -15.050 -8.214 1.00 58.53 172 ILE A CA 1
ATOM 1397 C C . ILE A 1 172 ? 12.228 -14.003 -8.965 1.00 58.53 172 ILE A C 1
ATOM 1399 O O . ILE A 1 172 ? 11.963 -13.763 -10.142 1.00 58.53 172 ILE A O 1
ATOM 1403 N N . TRP A 1 173 ? 13.238 -13.410 -8.319 1.00 57.62 173 TRP A N 1
ATOM 1404 C CA . TRP A 1 173 ? 14.143 -12.431 -8.929 1.00 57.62 173 TRP A CA 1
ATOM 1405 C C . TRP A 1 173 ? 14.911 -13.008 -10.126 1.00 57.62 173 TRP A C 1
ATOM 1407 O O . TRP A 1 173 ? 15.221 -12.278 -11.066 1.00 57.62 173 TRP A O 1
ATOM 1417 N N . GLY A 1 174 ? 15.191 -14.314 -10.115 1.00 53.31 174 GLY A N 1
ATOM 1418 C CA . GLY A 1 174 ? 15.818 -15.047 -11.215 1.00 53.31 174 GLY A CA 1
ATOM 1419 C C . GLY A 1 174 ? 14.870 -15.398 -12.365 1.00 53.31 174 GLY A C 1
ATOM 1420 O O . GLY A 1 174 ? 15.337 -15.610 -13.478 1.00 53.31 174 GLY A O 1
ATOM 1421 N N . ARG A 1 175 ? 13.550 -15.417 -12.130 1.00 55.53 175 ARG A N 1
ATOM 1422 C CA . ARG A 1 175 ? 12.515 -15.760 -13.128 1.00 55.53 175 ARG A CA 1
ATOM 1423 C C . ARG A 1 175 ? 11.708 -14.546 -13.620 1.00 55.53 175 ARG A C 1
ATOM 1425 O O . ARG A 1 175 ? 10.731 -14.702 -14.354 1.00 55.53 175 ARG A O 1
ATOM 1432 N N . GLU A 1 176 ? 12.087 -13.317 -13.245 1.00 60.16 176 GLU A N 1
ATOM 1433 C CA . GLU A 1 176 ? 11.357 -12.094 -13.636 1.00 60.16 176 GLU A CA 1
ATOM 1434 C C . GLU A 1 176 ? 11.265 -11.910 -15.163 1.00 60.16 176 GLU A C 1
ATOM 1436 O O . GLU A 1 176 ? 10.281 -11.352 -15.661 1.00 60.16 176 GLU A O 1
ATOM 1441 N N . GLY A 1 177 ? 12.268 -12.405 -15.897 1.00 62.56 177 GLY A N 1
ATOM 1442 C CA . GLY A 1 177 ? 12.364 -12.327 -17.355 1.00 62.56 177 GLY A CA 1
ATOM 1443 C C . GLY A 1 177 ? 11.363 -13.199 -18.114 1.00 62.56 177 GLY A C 1
ATOM 1444 O O . GLY A 1 177 ? 10.996 -12.825 -19.218 1.00 62.56 177 GLY A O 1
ATOM 1445 N N . ASP A 1 178 ? 10.837 -14.271 -17.520 1.00 74.44 178 ASP A N 1
ATOM 1446 C CA . ASP A 1 178 ? 9.958 -15.215 -18.235 1.00 74.44 178 ASP A CA 1
ATOM 1447 C C . ASP A 1 178 ? 8.480 -15.038 -17.861 1.00 74.44 178 ASP A C 1
ATOM 1449 O O . ASP A 1 178 ? 7.582 -15.226 -18.680 1.00 74.44 178 ASP A O 1
ATOM 1453 N N . ASN A 1 179 ? 8.214 -14.594 -16.633 1.00 86.00 179 ASN A N 1
ATOM 1454 C CA . ASN A 1 179 ? 6.863 -14.528 -16.082 1.00 86.00 179 ASN A CA 1
ATOM 1455 C C . ASN A 1 179 ? 6.092 -13.256 -16.510 1.00 86.00 179 ASN A C 1
ATOM 1457 O O . ASN A 1 179 ? 6.691 -12.170 -16.584 1.00 86.00 179 ASN A O 1
ATOM 1461 N N . PRO A 1 180 ? 4.756 -13.330 -16.692 1.00 89.62 180 PRO A N 1
ATOM 1462 C CA . PRO A 1 180 ? 3.931 -12.206 -17.141 1.00 89.62 180 PRO A CA 1
ATOM 1463 C C . PRO A 1 180 ? 3.750 -11.140 -16.055 1.00 89.62 180 PRO A C 1
ATOM 1465 O O . PRO A 1 180 ? 3.526 -11.467 -14.898 1.00 89.62 180 PRO A O 1
ATOM 1468 N N . TYR A 1 181 ? 3.791 -9.859 -16.412 1.00 91.25 181 TYR A N 1
ATOM 1469 C CA . TYR A 1 181 ? 3.462 -8.752 -15.509 1.00 91.25 181 TYR A CA 1
ATOM 1470 C C . TYR A 1 181 ? 1.971 -8.732 -15.143 1.00 91.25 181 TYR A C 1
ATOM 1472 O O . TYR A 1 181 ? 1.122 -9.040 -15.986 1.00 91.25 181 TYR A O 1
ATOM 1480 N N . PHE A 1 182 ? 1.651 -8.261 -13.931 1.00 92.31 182 PHE A N 1
ATOM 1481 C CA . PHE A 1 182 ? 0.299 -8.309 -13.348 1.00 92.31 182 PHE A CA 1
ATOM 1482 C C . PHE A 1 182 ? -0.220 -9.750 -13.230 1.00 92.31 182 PHE A C 1
ATOM 1484 O O . PHE A 1 182 ? -1.380 -10.053 -13.527 1.00 92.31 182 PHE A O 1
ATOM 1491 N N . SER A 1 183 ? 0.670 -10.648 -12.823 1.00 93.44 183 SER A N 1
ATOM 1492 C CA . SER A 1 183 ? 0.317 -12.000 -12.407 1.00 93.44 183 SER A CA 1
ATOM 1493 C C . SER A 1 183 ? -0.551 -11.986 -11.140 1.00 93.44 183 SER A C 1
ATOM 1495 O O . SER A 1 183 ? -0.653 -10.970 -10.447 1.00 93.44 183 SER A 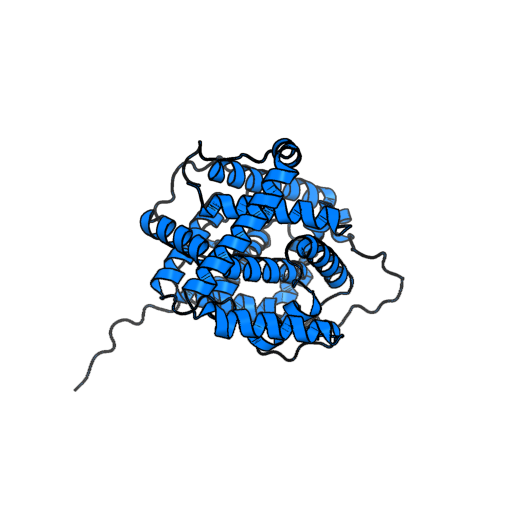O 1
ATOM 1497 N N . GLN A 1 184 ? -1.166 -13.118 -10.809 1.00 94.31 184 GLN A N 1
ATOM 1498 C CA . GLN A 1 184 ? -1.910 -13.297 -9.561 1.00 94.31 184 GLN A CA 1
ATOM 1499 C C . GLN A 1 184 ? -1.016 -13.054 -8.339 1.00 94.31 184 GLN A C 1
ATOM 1501 O O . GLN A 1 184 ? -1.459 -12.432 -7.376 1.00 94.31 184 GLN A O 1
ATOM 1506 N N . PHE A 1 185 ? 0.260 -13.447 -8.418 1.00 93.62 185 PHE A N 1
ATOM 1507 C CA . PHE A 1 185 ? 1.266 -13.099 -7.415 1.00 93.62 185 PHE A CA 1
ATOM 1508 C C . PHE A 1 185 ? 1.445 -11.581 -7.288 1.00 93.62 185 PHE A C 1
ATOM 1510 O O . PHE A 1 185 ? 1.355 -11.043 -6.188 1.00 93.62 185 PHE A O 1
ATOM 1517 N N . ASP A 1 186 ? 1.640 -10.865 -8.402 1.00 93.69 186 ASP A N 1
ATOM 1518 C CA . ASP A 1 186 ? 1.837 -9.407 -8.378 1.00 93.69 186 ASP A CA 1
ATOM 1519 C C . ASP A 1 186 ? 0.626 -8.687 -7.747 1.00 93.69 186 ASP A C 1
ATOM 1521 O O . ASP A 1 186 ? 0.782 -7.729 -6.981 1.00 93.69 186 ASP A O 1
ATOM 1525 N N . MET A 1 187 ? -0.587 -9.179 -8.021 1.00 95.06 187 MET A N 1
ATOM 1526 C CA . MET A 1 187 ? -1.821 -8.677 -7.415 1.00 95.06 187 MET A CA 1
ATOM 1527 C C . MET A 1 187 ? -1.917 -8.998 -5.914 1.00 95.06 187 MET A C 1
ATOM 1529 O O . MET A 1 187 ? -2.283 -8.116 -5.137 1.00 95.06 187 MET A O 1
ATOM 1533 N N . ALA A 1 188 ? -1.545 -10.208 -5.486 1.00 95.38 188 ALA A N 1
ATOM 1534 C CA . ALA A 1 188 ? -1.525 -10.604 -4.075 1.00 95.38 188 ALA A CA 1
ATOM 1535 C C . ALA A 1 188 ? -0.491 -9.803 -3.260 1.00 95.38 188 ALA A C 1
ATOM 1537 O O . ALA A 1 188 ? -0.794 -9.313 -2.173 1.00 95.38 188 ALA A O 1
ATOM 1538 N N . MET A 1 189 ? 0.703 -9.573 -3.812 1.00 94.38 189 MET A N 1
ATOM 1539 C CA . MET A 1 189 ? 1.732 -8.720 -3.202 1.00 94.38 189 MET A CA 1
ATOM 1540 C C . MET A 1 189 ? 1.284 -7.254 -3.106 1.00 94.38 189 MET A C 1
ATOM 1542 O O . MET A 1 189 ? 1.552 -6.559 -2.120 1.00 94.38 189 MET A O 1
ATOM 1546 N N . THR A 1 190 ? 0.539 -6.785 -4.109 1.00 95.19 190 THR A N 1
ATOM 1547 C CA . THR A 1 190 ? -0.102 -5.467 -4.063 1.00 95.19 190 THR A CA 1
ATOM 1548 C C . THR A 1 190 ? -1.160 -5.412 -2.955 1.00 95.19 190 THR A C 1
ATOM 1550 O O . THR A 1 190 ? -1.176 -4.454 -2.188 1.00 95.19 190 THR A O 1
ATOM 1553 N N . GLN A 1 191 ? -1.992 -6.447 -2.797 1.00 97.31 191 GLN A N 1
ATOM 1554 C CA . GLN A 1 191 ? -2.963 -6.548 -1.698 1.00 97.31 191 GLN A CA 1
ATOM 1555 C C . GLN A 1 191 ? -2.268 -6.553 -0.326 1.00 97.31 191 GLN A C 1
ATOM 1557 O O . GLN A 1 191 ? -2.672 -5.809 0.566 1.00 97.31 191 GLN A O 1
ATOM 1562 N N . TYR A 1 192 ? -1.159 -7.287 -0.174 1.00 97.44 192 TYR A N 1
ATOM 1563 C CA . TYR A 1 192 ? -0.341 -7.259 1.045 1.00 97.44 192 TYR A CA 1
ATOM 1564 C C . TYR A 1 192 ? 0.142 -5.849 1.390 1.00 97.44 192 TYR A C 1
ATOM 1566 O O . TYR A 1 192 ? 0.101 -5.451 2.555 1.00 97.44 192 TYR A O 1
ATOM 1574 N N . SER A 1 193 ? 0.531 -5.064 0.382 1.00 95.88 193 SER A N 1
ATOM 1575 C CA . SER A 1 193 ? 0.941 -3.669 0.582 1.00 95.88 193 SER A CA 1
ATOM 1576 C C . SER A 1 193 ? -0.174 -2.784 1.146 1.00 95.88 193 SE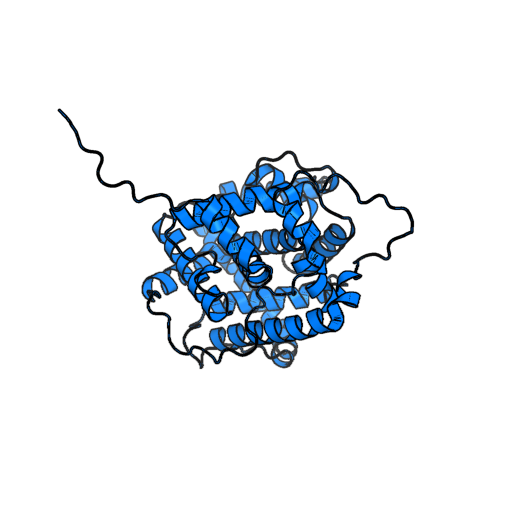R A C 1
ATOM 1578 O O . SER A 1 193 ? 0.125 -1.763 1.755 1.00 95.88 193 SER A O 1
ATOM 1580 N N . PHE A 1 194 ? -1.442 -3.149 0.937 1.00 96.94 194 PHE A N 1
ATOM 1581 C CA . PHE A 1 194 ? -2.603 -2.365 1.359 1.00 96.94 194 PHE A CA 1
ATOM 1582 C C . PHE A 1 194 ? -3.250 -2.813 2.676 1.00 96.94 194 PHE A C 1
ATOM 1584 O O . PHE A 1 194 ? -4.039 -2.058 3.250 1.00 96.94 194 PHE A O 1
ATOM 1591 N N . CYS A 1 195 ? -2.976 -4.033 3.139 1.00 97.50 195 CYS A N 1
ATOM 1592 C CA . CYS A 1 195 ? -3.580 -4.540 4.371 1.00 97.50 195 CYS A CA 1
ATOM 1593 C C . CYS A 1 195 ? -2.666 -5.453 5.187 1.00 97.50 195 CYS A C 1
ATOM 1595 O O . CYS A 1 195 ? -2.654 -5.345 6.409 1.00 97.50 195 CYS A O 1
ATOM 1597 N N . GLY A 1 196 ? -1.875 -6.315 4.543 1.00 97.50 196 GLY A N 1
ATOM 1598 C CA . GLY A 1 196 ? -1.095 -7.357 5.217 1.00 97.50 196 GLY A CA 1
ATOM 1599 C C . GLY A 1 196 ? -0.102 -6.813 6.243 1.00 97.50 196 GLY A C 1
ATOM 1600 O O . GLY A 1 196 ? -0.063 -7.279 7.378 1.00 97.50 196 GLY A O 1
ATOM 1601 N N . PHE A 1 197 ? 0.646 -5.766 5.888 1.00 97.94 197 PHE A N 1
ATOM 1602 C CA . PHE A 1 197 ? 1.618 -5.179 6.817 1.00 97.94 197 PHE A CA 1
ATOM 1603 C C . PHE A 1 197 ? 0.966 -4.447 7.998 1.00 97.94 197 PHE A C 1
ATOM 1605 O O . PHE A 1 197 ? 1.508 -4.454 9.102 1.00 97.94 197 PHE A O 1
ATOM 1612 N N . LEU A 1 198 ? -0.208 -3.839 7.785 1.00 98.19 198 LEU A N 1
ATOM 1613 C CA . LEU A 1 198 ? -0.974 -3.217 8.864 1.00 98.19 198 LEU A CA 1
ATOM 1614 C C . LEU A 1 198 ? -1.533 -4.276 9.816 1.00 98.19 198 LEU A C 1
ATOM 1616 O O . LEU A 1 198 ? -1.457 -4.083 11.023 1.00 98.19 198 LEU A O 1
ATOM 1620 N N . LEU A 1 199 ? -2.058 -5.385 9.281 1.00 97.56 199 LEU A N 1
ATOM 1621 C CA . LEU A 1 199 ? -2.528 -6.524 10.075 1.00 97.56 199 LEU A CA 1
ATOM 1622 C C . LEU A 1 199 ? -1.398 -7.085 10.951 1.00 97.56 199 LEU A C 1
ATOM 1624 O O . LEU A 1 199 ? -1.618 -7.351 12.127 1.00 97.56 199 LEU A O 1
ATOM 1628 N N . ALA A 1 200 ? -0.181 -7.188 10.404 1.00 96.75 200 ALA A N 1
ATOM 1629 C CA . ALA A 1 200 ? 1.003 -7.645 11.133 1.00 96.75 200 ALA A CA 1
ATOM 1630 C C . ALA A 1 200 ? 1.486 -6.666 12.220 1.00 96.75 200 ALA A C 1
ATOM 1632 O O . ALA A 1 200 ? 2.004 -7.101 13.249 1.00 96.75 200 ALA A O 1
ATOM 1633 N N . HIS A 1 201 ? 1.314 -5.353 12.020 1.00 97.44 201 HIS A N 1
ATOM 1634 C CA . HIS A 1 201 ? 1.886 -4.314 12.892 1.00 97.44 201 HIS A CA 1
ATOM 1635 C C . HIS A 1 201 ? 0.919 -3.156 13.211 1.00 97.44 201 HIS A C 1
ATOM 1637 O O . HIS A 1 201 ? 1.295 -1.991 13.041 1.00 97.44 201 HIS A O 1
ATOM 1643 N N . PRO A 1 202 ? -0.306 -3.401 13.709 1.00 97.44 202 PRO A N 1
ATOM 1644 C CA . PRO A 1 202 ? -1.345 -2.369 13.804 1.00 97.44 202 PRO A CA 1
ATOM 1645 C C . PRO A 1 202 ? -0.935 -1.199 14.714 1.00 97.44 202 PRO A C 1
ATOM 1647 O O . PRO A 1 202 ? -1.039 -0.026 14.338 1.00 97.44 202 PRO A O 1
ATOM 1650 N N . GLU A 1 203 ? -0.357 -1.498 15.879 1.00 97.12 203 GLU A N 1
ATOM 1651 C CA . GLU A 1 203 ? 0.086 -0.489 16.850 1.00 97.12 203 GLU A CA 1
ATOM 1652 C C . GLU A 1 203 ? 1.212 0.406 16.312 1.00 97.12 203 GLU A C 1
ATOM 1654 O O . GLU A 1 203 ? 1.335 1.569 16.703 1.00 97.12 203 GLU A O 1
ATOM 1659 N N . LYS A 1 204 ? 2.016 -0.109 15.372 1.00 97.81 204 LYS A N 1
ATOM 1660 C CA . LYS A 1 204 ? 3.090 0.648 14.711 1.00 97.81 204 LYS A CA 1
ATOM 1661 C C . LYS A 1 204 ? 2.564 1.687 13.730 1.00 97.81 204 LYS A C 1
ATOM 1663 O O . LYS A 1 204 ? 3.303 2.562 13.308 1.00 97.81 204 LYS A O 1
ATOM 1668 N N . PHE A 1 205 ? 1.282 1.635 13.404 1.00 97.62 205 PHE A N 1
ATOM 1669 C CA . PHE A 1 205 ? 0.614 2.647 12.594 1.00 97.62 205 PHE A CA 1
ATOM 1670 C C . PHE A 1 205 ? -0.509 3.331 13.375 1.00 97.62 205 PHE A C 1
ATOM 1672 O O . PHE A 1 205 ? -1.415 3.926 12.799 1.00 97.62 205 PHE A O 1
ATOM 1679 N N . GLY A 1 206 ? -0.428 3.276 14.710 1.00 96.44 206 GLY A N 1
ATOM 1680 C CA . GLY A 1 206 ? -1.327 3.981 15.613 1.00 96.44 206 GLY A CA 1
ATOM 1681 C C . GLY A 1 206 ? -2.722 3.363 15.747 1.00 96.44 206 GLY A C 1
ATOM 1682 O O . GLY A 1 206 ? -3.616 3.983 16.326 1.00 96.44 206 GLY A O 1
ATOM 1683 N N . VAL A 1 207 ? -2.915 2.138 15.258 1.00 96.81 207 VAL A N 1
ATOM 1684 C CA . VAL A 1 207 ? -4.127 1.352 15.495 1.00 96.81 207 VAL A CA 1
ATOM 1685 C C . VAL A 1 207 ? -3.978 0.624 16.834 1.00 96.81 207 VAL A C 1
ATOM 1687 O O . VAL A 1 207 ? -3.697 -0.569 16.898 1.00 96.81 207 VAL A O 1
ATOM 1690 N N . HIS A 1 208 ? -4.112 1.378 17.926 1.00 95.31 208 HIS A N 1
ATOM 1691 C CA . HIS A 1 208 ? -4.051 0.831 19.285 1.00 95.31 208 HIS A CA 1
ATOM 1692 C C . HIS A 1 208 ? -5.401 0.269 19.715 1.00 95.31 208 HIS A C 1
ATOM 1694 O O . HIS A 1 208 ? -6.434 0.903 19.487 1.00 95.31 208 HIS A O 1
ATOM 1700 N N . GLY A 1 209 ? -5.373 -0.882 20.390 1.00 92.50 209 GLY A N 1
ATOM 1701 C CA . GLY A 1 209 ? -6.562 -1.499 20.981 1.00 92.50 209 GLY A CA 1
ATOM 1702 C C . GLY A 1 209 ? -7.512 -2.163 19.983 1.00 92.50 209 GLY A C 1
ATOM 1703 O O . GLY A 1 209 ? -8.650 -2.431 20.351 1.00 92.50 209 GLY A O 1
ATOM 1704 N N . ALA A 1 210 ? -7.074 -2.419 18.744 1.00 95.94 210 ALA A N 1
ATOM 1705 C CA . ALA A 1 210 ? -7.843 -3.234 17.807 1.00 95.94 210 ALA A CA 1
ATOM 1706 C C . ALA A 1 210 ? -7.971 -4.664 18.345 1.00 95.94 210 ALA A C 1
ATOM 1708 O O . ALA A 1 210 ? -6.970 -5.296 18.692 1.00 95.94 210 ALA A O 1
ATOM 1709 N N . SER A 1 211 ? -9.201 -5.163 18.420 1.00 97.12 211 SER A N 1
ATOM 1710 C CA . SER A 1 211 ? -9.461 -6.556 18.764 1.00 97.12 211 SER A CA 1
ATOM 1711 C C . SER A 1 211 ? -9.112 -7.481 17.594 1.00 97.12 211 SER A C 1
ATOM 1713 O O . SER A 1 211 ? -8.963 -7.046 16.451 1.00 97.12 211 SER A O 1
ATOM 1715 N N . ARG A 1 212 ? -9.019 -8.789 17.862 1.00 96.44 212 ARG A N 1
ATOM 1716 C CA . ARG A 1 212 ? -8.887 -9.789 16.792 1.00 96.44 212 ARG A CA 1
ATOM 1717 C C . ARG A 1 212 ? -10.060 -9.711 15.809 1.00 96.44 212 ARG A C 1
ATOM 1719 O O . ARG A 1 212 ? -9.828 -9.798 14.611 1.00 96.44 212 ARG A O 1
ATOM 1726 N N . GLU A 1 213 ? -11.281 -9.492 16.302 1.00 98.00 213 GLU A N 1
ATOM 1727 C CA . GLU A 1 213 ? -12.471 -9.355 15.452 1.00 98.00 213 GLU A CA 1
ATOM 1728 C C . GLU A 1 213 ? -12.366 -8.136 14.524 1.00 98.00 213 GLU A C 1
ATOM 1730 O O . GLU A 1 213 ? -12.623 -8.262 13.331 1.00 98.00 213 GLU A O 1
ATOM 1735 N N . ASP A 1 214 ? -11.893 -6.989 15.026 1.00 98.19 214 ASP A N 1
ATOM 1736 C CA . ASP A 1 214 ? -11.687 -5.789 14.200 1.00 98.19 214 ASP A CA 1
ATOM 1737 C C . ASP A 1 214 ? -10.721 -6.054 13.032 1.00 98.19 214 ASP A C 1
ATOM 1739 O O . ASP A 1 214 ? -10.941 -5.613 11.899 1.00 98.19 214 ASP A O 1
ATOM 1743 N N . LEU A 1 215 ? -9.636 -6.787 13.304 1.00 98.06 215 LEU A N 1
ATOM 1744 C CA . LEU A 1 215 ? -8.632 -7.139 12.301 1.00 98.06 215 LEU A CA 1
ATOM 1745 C C . LEU A 1 215 ? -9.144 -8.212 11.327 1.00 98.06 215 LEU A C 1
ATOM 1747 O O . LEU A 1 215 ? -8.863 -8.123 10.132 1.00 98.06 215 LEU A O 1
ATOM 1751 N N . GLU A 1 216 ? -9.920 -9.190 11.801 1.00 98.31 216 GLU A N 1
ATOM 1752 C CA . GLU A 1 216 ? -10.601 -10.182 10.959 1.00 98.31 216 GLU A CA 1
ATOM 1753 C C . GLU A 1 216 ? -11.626 -9.530 10.023 1.00 98.31 216 GLU A C 1
ATOM 1755 O O . GLU A 1 216 ? -11.703 -9.886 8.846 1.00 98.31 216 GLU A O 1
ATOM 1760 N N . ASP A 1 217 ? -12.378 -8.544 10.507 1.00 98.62 217 ASP A N 1
ATOM 1761 C CA . ASP A 1 217 ? -13.330 -7.787 9.701 1.00 98.62 217 ASP A CA 1
ATOM 1762 C C . ASP A 1 217 ? -12.604 -6.939 8.644 1.00 98.62 217 ASP A C 1
ATOM 1764 O O . ASP A 1 217 ? -12.990 -6.936 7.471 1.00 98.62 217 ASP A O 1
ATOM 1768 N N . PHE A 1 218 ? -11.498 -6.273 9.007 1.00 98.50 218 PHE A N 1
ATOM 1769 C CA . PHE A 1 218 ? -10.660 -5.538 8.050 1.00 98.50 218 PHE A CA 1
ATOM 1770 C C . PHE A 1 218 ? -10.022 -6.457 6.997 1.00 98.50 218 PHE A C 1
ATOM 1772 O O . PHE A 1 218 ? -9.983 -6.121 5.810 1.00 98.50 218 PHE A O 1
ATOM 1779 N N . MET A 1 219 ? -9.569 -7.643 7.406 1.00 98.31 219 MET A N 1
ATOM 1780 C CA . MET A 1 219 ? -9.100 -8.699 6.509 1.00 98.31 219 MET A CA 1
ATOM 1781 C C . MET A 1 219 ? -10.214 -9.148 5.555 1.00 98.31 219 MET A C 1
ATOM 1783 O O . MET A 1 219 ? -9.986 -9.252 4.350 1.00 98.31 219 MET A O 1
ATOM 1787 N N . HIS A 1 220 ? -11.432 -9.367 6.056 1.00 98.50 220 HIS A N 1
ATOM 1788 C CA . HIS A 1 220 ? -12.580 -9.784 5.248 1.00 98.50 220 HIS A CA 1
ATOM 1789 C C . HIS A 1 220 ? -13.006 -8.713 4.236 1.00 98.50 220 HIS A C 1
ATOM 1791 O O . HIS A 1 220 ? -13.309 -9.034 3.083 1.00 98.50 220 HIS A O 1
ATOM 1797 N N . PHE A 1 221 ? -12.942 -7.433 4.618 1.00 98.56 221 PHE A N 1
ATOM 1798 C CA . PHE A 1 221 ? -13.088 -6.312 3.688 1.00 98.56 221 PHE A CA 1
ATOM 1799 C C . PHE A 1 221 ? -12.078 -6.411 2.535 1.00 98.56 221 PHE A C 1
ATOM 1801 O O . PHE A 1 221 ? -12.463 -6.438 1.361 1.00 98.56 221 PHE A O 1
ATOM 1808 N N . TRP A 1 222 ? -10.787 -6.549 2.846 1.00 98.38 222 TRP A N 1
ATOM 1809 C CA . TRP A 1 222 ? -9.746 -6.649 1.822 1.00 98.38 222 TRP A CA 1
ATOM 1810 C C . TRP A 1 222 ? -9.820 -7.931 0.992 1.00 98.38 222 TRP A C 1
ATOM 1812 O O . TRP A 1 222 ? -9.473 -7.889 -0.192 1.00 98.38 222 TRP A O 1
ATOM 1822 N N . ARG A 1 223 ? -10.345 -9.035 1.541 1.00 97.81 223 ARG A N 1
ATOM 1823 C CA . ARG A 1 223 ? -10.669 -10.250 0.778 1.00 97.81 223 ARG A CA 1
ATOM 1824 C C . ARG A 1 223 ? -11.694 -9.950 -0.313 1.00 97.81 223 ARG A C 1
ATOM 1826 O O . ARG A 1 223 ? -11.472 -10.319 -1.467 1.00 97.81 223 ARG A O 1
ATOM 1833 N N . GLY A 1 224 ? -12.770 -9.236 0.028 1.00 96.31 224 GLY A N 1
ATOM 1834 C CA . GLY A 1 224 ? -13.793 -8.796 -0.924 1.00 96.31 224 GLY A CA 1
ATOM 1835 C C . GLY A 1 224 ? -13.235 -7.872 -2.009 1.00 96.31 224 GLY A C 1
ATOM 1836 O O . GLY A 1 224 ? -13.474 -8.102 -3.193 1.00 96.31 224 GLY A O 1
ATOM 1837 N N . ILE A 1 225 ? -12.410 -6.888 -1.633 1.00 96.81 225 ILE A N 1
ATOM 1838 C CA . ILE A 1 225 ? -11.742 -6.001 -2.600 1.00 96.81 225 ILE A CA 1
ATOM 1839 C C . ILE A 1 225 ? -10.836 -6.792 -3.555 1.00 96.81 225 ILE A C 1
ATOM 1841 O O . ILE A 1 225 ? -10.910 -6.599 -4.769 1.00 96.81 225 ILE A O 1
ATOM 1845 N N . GLY A 1 226 ? -10.021 -7.718 -3.037 1.00 95.56 226 GLY A N 1
ATOM 1846 C CA . GLY A 1 226 ? -9.158 -8.576 -3.854 1.00 95.56 226 GLY A CA 1
ATOM 1847 C C . GLY A 1 226 ? -9.947 -9.422 -4.855 1.00 95.56 226 GLY A C 1
ATOM 1848 O O . GLY A 1 226 ? -9.601 -9.465 -6.037 1.00 95.56 226 GLY A O 1
ATOM 1849 N N . HIS A 1 227 ? -11.057 -10.017 -4.411 1.00 93.81 227 HIS A N 1
ATOM 1850 C CA . HIS A 1 227 ? -11.962 -10.777 -5.274 1.00 93.81 227 HIS A CA 1
ATOM 1851 C C . HIS A 1 227 ? -12.517 -9.906 -6.413 1.00 93.81 227 HIS A C 1
ATOM 1853 O O . HIS A 1 227 ? -12.414 -10.262 -7.588 1.00 93.81 227 HIS A O 1
ATOM 1859 N N . LEU A 1 228 ? -13.037 -8.718 -6.089 1.00 93.06 228 LEU A N 1
ATOM 1860 C CA . LEU A 1 228 ? -13.588 -7.790 -7.079 1.00 93.06 228 LEU A CA 1
ATOM 1861 C C . LEU A 1 228 ? -12.538 -7.330 -8.107 1.00 93.06 228 LEU A C 1
ATOM 1863 O O . LEU A 1 228 ? -12.840 -7.216 -9.302 1.00 93.06 228 LEU A O 1
ATOM 1867 N N . LEU A 1 229 ? -11.288 -7.147 -7.673 1.00 92.75 229 LEU A N 1
ATOM 1868 C CA . LEU A 1 229 ? -10.147 -6.822 -8.534 1.00 92.75 229 LEU A CA 1
ATOM 1869 C C . LEU A 1 229 ? -9.656 -8.002 -9.395 1.00 92.75 229 LEU A C 1
ATOM 1871 O O . LEU A 1 229 ? -8.850 -7.782 -10.298 1.00 92.75 229 LEU A O 1
ATOM 1875 N N . GLY A 1 230 ? -10.176 -9.217 -9.192 1.00 91.00 230 GLY A N 1
ATOM 1876 C CA . GLY A 1 230 ? -9.858 -10.403 -9.996 1.00 91.00 230 GLY A CA 1
ATOM 1877 C C . GLY A 1 230 ? -8.739 -11.285 -9.435 1.00 91.00 230 GLY A C 1
ATOM 1878 O O . GLY A 1 230 ? -8.169 -12.089 -10.180 1.00 91.00 230 GLY A O 1
ATOM 1879 N N . ILE A 1 231 ? -8.414 -11.153 -8.147 1.00 93.81 231 ILE A N 1
ATOM 1880 C CA . ILE A 1 231 ? -7.529 -12.101 -7.466 1.00 93.81 231 ILE A CA 1
ATOM 1881 C C . ILE A 1 231 ? -8.321 -13.384 -7.211 1.00 93.81 231 ILE A C 1
ATOM 1883 O O . ILE A 1 231 ? -9.357 -13.349 -6.546 1.00 93.81 231 ILE A O 1
ATOM 1887 N N . LYS A 1 232 ? -7.854 -14.517 -7.748 1.00 92.56 232 LYS A N 1
ATOM 1888 C CA . LYS A 1 232 ? -8.491 -15.824 -7.525 1.00 92.56 232 LYS A CA 1
ATOM 1889 C C . LYS A 1 232 ? -8.432 -16.160 -6.039 1.00 92.56 232 LYS A C 1
ATOM 1891 O O . LYS A 1 232 ? -7.405 -15.929 -5.412 1.00 92.56 232 LYS A O 1
ATOM 1896 N N . ASP A 1 233 ? -9.481 -16.778 -5.504 1.00 91.94 233 ASP A N 1
ATOM 1897 C CA . ASP A 1 233 ? -9.612 -17.035 -4.062 1.00 91.94 233 ASP A CA 1
ATOM 1898 C C . ASP A 1 233 ? -8.392 -17.746 -3.448 1.00 91.94 233 ASP A C 1
ATOM 1900 O O . ASP A 1 233 ? -7.970 -17.372 -2.356 1.00 91.94 233 ASP A O 1
ATOM 1904 N N . LYS A 1 234 ? -7.765 -18.684 -4.174 1.00 92.94 234 LYS A N 1
ATOM 1905 C CA . LYS A 1 234 ? -6.527 -19.363 -3.745 1.00 92.94 234 LYS A CA 1
ATOM 1906 C C . LYS A 1 234 ? -5.333 -18.404 -3.555 1.00 92.94 234 LYS A C 1
ATOM 1908 O O . LYS A 1 234 ? -4.586 -18.505 -2.586 1.00 92.94 234 LYS A O 1
ATOM 1913 N N . PHE A 1 235 ? -5.211 -17.395 -4.421 1.00 95.00 235 PHE A N 1
ATOM 1914 C CA . PHE A 1 235 ? -4.144 -16.386 -4.380 1.00 95.00 235 PHE A CA 1
ATOM 1915 C C . PHE A 1 235 ? -4.496 -15.136 -3.572 1.00 95.00 235 PHE A C 1
ATOM 1917 O O . PHE A 1 235 ? -3.650 -14.269 -3.376 1.00 95.00 235 PHE A O 1
ATOM 1924 N N . ASN A 1 236 ? -5.745 -14.998 -3.136 1.00 96.06 236 ASN A N 1
ATOM 1925 C CA . ASN A 1 236 ? -6.164 -13.862 -2.334 1.00 96.06 236 ASN A CA 1
ATOM 1926 C C . ASN A 1 236 ? -5.521 -13.978 -0.950 1.00 96.06 236 ASN A C 1
ATOM 1928 O O . ASN A 1 236 ? -5.743 -14.954 -0.231 1.00 96.06 236 ASN A O 1
ATOM 1932 N N . LEU A 1 237 ? -4.714 -12.976 -0.596 1.00 95.81 237 LEU A N 1
ATOM 1933 C CA . LEU A 1 237 ? -3.937 -12.949 0.642 1.00 95.81 237 LEU A CA 1
ATOM 1934 C C . LEU A 1 237 ? -4.832 -13.148 1.868 1.00 95.81 237 LEU A C 1
ATOM 1936 O O . LEU A 1 237 ? -4.441 -13.799 2.828 1.00 95.81 237 LEU A O 1
ATOM 1940 N N . CYS A 1 238 ? -6.038 -12.585 1.816 1.00 97.12 238 CYS A N 1
ATOM 1941 C CA . CYS A 1 238 ? -6.988 -12.562 2.919 1.00 97.12 238 CYS A CA 1
ATOM 1942 C C . CYS A 1 238 ? -7.916 -13.791 2.943 1.00 97.12 238 CYS A C 1
ATOM 1944 O O . CYS A 1 238 ? -8.929 -13.775 3.641 1.00 97.12 238 CYS A O 1
ATOM 1946 N N . THR A 1 239 ? -7.622 -14.836 2.163 1.00 95.06 239 THR A N 1
ATOM 1947 C CA . THR A 1 239 ? -8.324 -16.124 2.243 1.00 95.06 239 THR A CA 1
ATOM 1948 C C . THR A 1 239 ? -7.737 -16.980 3.361 1.00 95.06 239 THR A C 1
ATOM 1950 O O . THR A 1 239 ? -6.542 -17.278 3.353 1.00 95.06 239 THR A O 1
ATOM 1953 N N . GLY A 1 240 ? -8.605 -17.429 4.267 1.00 91.31 240 GLY A N 1
ATOM 1954 C CA . GLY A 1 240 ? -8.262 -18.266 5.415 1.00 91.31 240 GLY A CA 1
ATOM 1955 C C . GLY A 1 240 ? -8.845 -17.693 6.704 1.00 91.31 240 GLY A C 1
ATOM 1956 O O . GLY A 1 240 ? -9.617 -16.730 6.672 1.00 91.31 240 GLY A O 1
ATOM 1957 N N . ASN A 1 241 ? -8.482 -18.295 7.834 1.00 92.44 241 ASN A N 1
ATOM 1958 C CA . ASN A 1 241 ? -8.715 -17.700 9.147 1.00 92.44 241 ASN A CA 1
ATOM 1959 C C . ASN A 1 241 ? -7.602 -16.686 9.483 1.00 92.44 241 ASN A C 1
ATOM 1961 O O . ASN A 1 241 ? -6.614 -16.554 8.754 1.00 92.44 241 ASN A O 1
ATOM 1965 N N . TYR A 1 242 ? -7.771 -15.961 10.589 1.00 92.94 242 TYR A N 1
ATOM 1966 C CA . TYR A 1 242 ? -6.810 -14.952 11.037 1.00 92.94 242 TYR A CA 1
ATOM 1967 C C . TYR A 1 242 ? -5.390 -15.505 11.176 1.00 92.94 242 TYR A C 1
ATOM 1969 O O . TYR A 1 242 ? -4.450 -14.904 10.665 1.00 92.94 242 TYR A O 1
ATOM 1977 N N . ASP A 1 243 ? -5.227 -16.660 11.821 1.00 93.81 243 ASP A N 1
ATOM 1978 C CA . ASP A 1 243 ? -3.910 -17.220 12.125 1.00 93.81 243 ASP A CA 1
ATOM 1979 C C . ASP A 1 243 ? -3.169 -17.636 10.840 1.00 93.81 243 ASP A C 1
ATOM 1981 O O . ASP A 1 243 ? -1.997 -17.291 10.671 1.00 93.81 243 ASP A O 1
ATOM 1985 N N . THR A 1 244 ? -3.870 -18.249 9.876 1.00 92.25 244 THR A N 1
ATOM 1986 C CA . THR A 1 244 ? -3.341 -18.551 8.535 1.00 92.25 244 THR A CA 1
ATOM 1987 C C . THR A 1 244 ? -2.855 -17.280 7.829 1.00 92.25 244 THR A C 1
ATOM 1989 O O . THR A 1 244 ? -1.735 -17.237 7.313 1.00 92.25 244 THR A O 1
ATOM 1992 N N . VAL A 1 245 ? -3.679 -16.226 7.793 1.00 94.88 245 VAL A N 1
ATOM 1993 C CA . VAL A 1 245 ? -3.345 -14.980 7.079 1.00 94.88 245 VAL A CA 1
ATOM 1994 C C . VAL A 1 245 ? -2.195 -14.241 7.764 1.00 94.88 245 VAL A C 1
ATOM 1996 O O . VAL A 1 245 ? -1.286 -13.759 7.089 1.00 94.88 245 VAL A O 1
ATOM 1999 N N . MET A 1 246 ? -2.172 -14.198 9.095 1.00 95.50 246 MET A N 1
ATOM 2000 C CA . MET A 1 246 ? -1.072 -13.607 9.859 1.00 95.50 246 MET A CA 1
ATOM 2001 C C . MET A 1 246 ? 0.237 -14.365 9.654 1.00 95.50 246 MET A C 1
ATOM 2003 O O . MET A 1 246 ? 1.293 -13.749 9.493 1.00 95.50 246 MET A O 1
ATOM 2007 N N . SER A 1 247 ? 0.174 -15.695 9.596 1.00 93.38 247 SER A N 1
ATOM 2008 C CA . SER A 1 247 ? 1.338 -16.516 9.288 1.00 93.38 247 SER A CA 1
ATOM 2009 C C . SER A 1 247 ? 1.870 -16.238 7.881 1.00 93.38 247 SER A C 1
ATOM 2011 O O . SER A 1 247 ? 3.070 -16.031 7.710 1.00 93.38 247 SER A O 1
ATOM 2013 N N . LEU A 1 248 ? 0.986 -16.135 6.884 1.00 94.06 248 LEU A N 1
ATOM 2014 C CA . LEU A 1 248 ? 1.357 -15.755 5.520 1.00 94.06 248 LEU A CA 1
ATOM 2015 C C . LEU A 1 248 ? 1.977 -14.349 5.459 1.00 94.06 248 LEU A C 1
ATOM 2017 O O . LEU A 1 248 ? 2.971 -14.141 4.760 1.00 94.06 248 LEU A O 1
ATOM 2021 N N . CYS A 1 249 ? 1.438 -13.388 6.215 1.00 95.69 249 CYS A N 1
ATOM 2022 C CA . CYS A 1 249 ? 2.016 -12.051 6.316 1.00 95.69 249 CYS A CA 1
ATOM 2023 C C . CYS A 1 249 ? 3.448 -12.086 6.873 1.00 95.69 249 CYS A C 1
ATOM 2025 O O . CYS A 1 249 ? 4.330 -11.418 6.333 1.00 95.69 249 CYS A O 1
ATOM 2027 N N . ASN A 1 250 ? 3.702 -12.910 7.894 1.00 92.94 250 ASN A N 1
ATOM 2028 C CA . ASN A 1 250 ? 5.041 -13.108 8.452 1.00 92.94 250 ASN A CA 1
ATOM 2029 C C . ASN A 1 250 ? 6.002 -13.771 7.451 1.00 92.94 250 ASN A C 1
ATOM 2031 O O . ASN A 1 250 ? 7.170 -13.374 7.376 1.00 92.94 250 ASN A O 1
ATOM 2035 N N . SER A 1 251 ? 5.531 -14.733 6.651 1.00 91.12 251 SER A N 1
ATOM 2036 C CA . SER A 1 251 ? 6.324 -15.327 5.565 1.00 91.12 251 SER A CA 1
ATOM 2037 C C . SER A 1 251 ? 6.687 -14.281 4.508 1.00 91.12 251 SER A C 1
ATOM 2039 O O . SER A 1 251 ? 7.855 -14.160 4.145 1.00 91.12 251 SER A O 1
ATOM 2041 N N . ILE A 1 252 ? 5.737 -13.447 4.068 1.00 91.62 252 ILE A N 1
ATOM 2042 C CA . ILE A 1 252 ? 6.011 -12.343 3.130 1.00 91.62 252 ILE A CA 1
ATOM 2043 C C . ILE A 1 252 ? 7.008 -11.345 3.729 1.00 91.62 252 ILE A C 1
ATOM 2045 O O . ILE A 1 252 ? 7.933 -10.897 3.047 1.00 91.62 252 ILE A O 1
ATOM 2049 N N . GLU A 1 253 ? 6.856 -10.990 5.004 1.00 92.19 253 GLU A N 1
ATOM 2050 C CA . GLU A 1 253 ? 7.801 -10.101 5.671 1.00 92.19 253 GLU A CA 1
ATOM 2051 C C . GLU A 1 253 ? 9.220 -10.685 5.678 1.00 92.19 253 GLU A C 1
ATOM 2053 O O . GLU A 1 253 ? 10.181 -9.993 5.336 1.00 92.19 253 GLU A O 1
ATOM 2058 N N . THR A 1 254 ? 9.337 -11.960 6.041 1.00 88.19 254 THR A N 1
ATOM 2059 C CA . THR A 1 254 ? 10.609 -12.677 6.179 1.00 88.19 254 THR A CA 1
ATOM 2060 C C . THR A 1 254 ? 11.298 -12.873 4.838 1.00 88.19 254 THR A C 1
ATOM 2062 O O . THR A 1 254 ? 12.485 -12.579 4.700 1.00 88.19 254 THR A O 1
ATOM 2065 N N . HIS A 1 255 ? 10.559 -13.346 3.838 1.00 83.38 255 HIS A N 1
ATOM 2066 C CA . HIS A 1 255 ? 11.118 -13.703 2.542 1.00 83.38 255 HIS A CA 1
ATOM 2067 C C . HIS A 1 255 ? 11.283 -12.509 1.617 1.00 83.38 255 HIS A C 1
ATOM 2069 O O . HIS A 1 255 ? 12.186 -12.525 0.787 1.00 83.38 255 HIS A O 1
ATOM 2075 N N . TYR A 1 256 ? 10.450 -11.476 1.750 1.00 85.88 256 TYR A N 1
ATOM 2076 C CA . TYR A 1 256 ? 10.463 -10.341 0.838 1.00 85.88 256 TYR A CA 1
ATOM 2077 C C . TYR A 1 256 ? 10.764 -9.007 1.517 1.00 85.88 256 TYR A C 1
ATOM 2079 O O . TYR A 1 256 ? 11.751 -8.362 1.160 1.00 85.88 256 TYR A O 1
ATOM 2087 N N . VAL A 1 257 ? 9.939 -8.572 2.475 1.00 90.44 257 VAL A N 1
ATOM 2088 C CA . VAL A 1 257 ? 10.020 -7.192 2.990 1.00 90.44 257 VAL A CA 1
ATOM 2089 C C . VAL A 1 257 ? 11.384 -6.930 3.624 1.00 90.44 257 VAL A C 1
ATOM 2091 O O . VAL A 1 257 ? 12.047 -5.962 3.260 1.00 90.44 257 VAL A O 1
ATOM 2094 N N . ARG A 1 258 ? 11.840 -7.805 4.526 1.00 90.31 258 ARG A N 1
ATOM 2095 C CA . ARG A 1 258 ? 13.130 -7.663 5.214 1.00 90.31 258 ARG A CA 1
ATOM 2096 C C . ARG A 1 258 ? 14.309 -7.665 4.228 1.00 90.31 258 ARG A C 1
ATOM 2098 O O . ARG A 1 258 ? 15.061 -6.692 4.254 1.00 90.31 258 ARG A O 1
ATOM 2105 N N . PRO A 1 259 ? 14.462 -8.646 3.314 1.00 84.88 259 PRO A N 1
ATOM 2106 C CA . PRO A 1 259 ? 15.501 -8.595 2.284 1.00 84.88 259 PRO A CA 1
ATOM 2107 C C . PRO A 1 259 ? 15.462 -7.326 1.433 1.00 84.88 259 PRO A C 1
ATOM 2109 O O . PRO A 1 259 ? 16.504 -6.722 1.193 1.00 84.88 259 PRO A O 1
ATOM 2112 N N . ALA A 1 260 ? 14.271 -6.861 1.051 1.00 84.50 260 ALA A N 1
ATOM 2113 C CA . ALA A 1 260 ? 14.129 -5.643 0.264 1.00 84.50 260 ALA A CA 1
ATOM 2114 C C . ALA A 1 260 ? 14.631 -4.395 1.017 1.00 84.50 260 ALA A C 1
ATOM 2116 O O . ALA A 1 260 ? 15.065 -3.438 0.385 1.00 84.50 260 ALA A O 1
ATOM 2117 N N . PHE A 1 261 ? 14.619 -4.379 2.356 1.00 87.31 261 PHE A N 1
ATOM 2118 C CA . PHE A 1 261 ? 15.203 -3.298 3.164 1.00 87.31 261 PHE A CA 1
ATOM 2119 C C . PHE A 1 261 ? 16.738 -3.304 3.229 1.00 87.31 261 PHE A C 1
ATOM 2121 O O . PHE A 1 261 ? 17.316 -2.282 3.604 1.00 87.31 261 PHE A O 1
ATOM 2128 N N . VAL A 1 262 ? 17.377 -4.411 2.847 1.00 85.38 262 VAL A N 1
ATOM 2129 C CA . VAL A 1 262 ? 18.839 -4.568 2.800 1.00 85.38 262 VAL A CA 1
ATOM 2130 C C . VAL A 1 262 ? 19.370 -4.345 1.385 1.00 85.38 262 VAL A C 1
ATOM 2132 O O . VAL A 1 262 ? 20.359 -3.638 1.219 1.00 85.38 262 VAL A O 1
ATOM 2135 N N . ASP A 1 263 ? 18.696 -4.908 0.381 1.00 78.00 263 ASP A N 1
ATOM 2136 C CA . ASP A 1 263 ? 19.072 -4.812 -1.031 1.00 78.00 263 ASP A CA 1
ATOM 2137 C C . ASP A 1 263 ? 18.157 -3.818 -1.759 1.00 78.00 263 ASP A C 1
ATOM 2139 O O . ASP A 1 263 ? 17.007 -4.119 -2.092 1.00 78.00 263 ASP A O 1
ATOM 2143 N N . ILE A 1 264 ? 18.649 -2.592 -1.953 1.00 78.81 264 ILE A N 1
ATOM 2144 C CA . ILE A 1 264 ? 17.936 -1.542 -2.682 1.00 78.81 264 ILE A CA 1
ATOM 2145 C C . ILE A 1 264 ? 18.851 -0.860 -3.697 1.00 78.81 264 ILE A C 1
ATOM 2147 O O . ILE A 1 264 ? 19.881 -0.283 -3.355 1.00 78.81 264 ILE A O 1
ATOM 2151 N N . ASP A 1 265 ? 18.415 -0.869 -4.954 1.00 81.56 265 ASP A N 1
ATOM 2152 C CA . ASP A 1 265 ? 19.110 -0.201 -6.047 1.00 81.56 265 ASP A CA 1
ATOM 2153 C C . ASP A 1 265 ? 18.827 1.315 -6.092 1.00 81.56 265 ASP A C 1
ATOM 2155 O O . ASP A 1 265 ? 17.797 1.817 -5.612 1.00 81.56 265 ASP A O 1
ATOM 2159 N N . ARG A 1 266 ? 19.748 2.067 -6.709 1.00 82.62 266 ARG A N 1
ATOM 2160 C CA . ARG A 1 266 ? 19.667 3.536 -6.804 1.00 82.62 266 ARG A CA 1
ATOM 2161 C C . ARG A 1 266 ? 18.441 4.018 -7.574 1.00 82.62 266 ARG A C 1
ATOM 2163 O O . ARG A 1 266 ? 17.877 5.061 -7.224 1.00 82.62 266 ARG A O 1
ATOM 2170 N N . ASP A 1 267 ? 18.012 3.278 -8.590 1.00 83.12 267 ASP A N 1
ATOM 2171 C CA . ASP A 1 267 ? 16.849 3.632 -9.402 1.00 83.12 267 ASP A CA 1
ATOM 2172 C C . ASP A 1 267 ? 15.572 3.569 -8.571 1.00 83.12 267 ASP A C 1
ATOM 2174 O O . ASP A 1 267 ? 14.764 4.501 -8.589 1.00 83.12 267 ASP A O 1
ATOM 2178 N N . THR A 1 268 ? 15.412 2.503 -7.784 1.00 86.88 268 THR A N 1
ATOM 2179 C CA . THR A 1 268 ? 14.290 2.349 -6.857 1.00 86.88 268 THR A CA 1
ATOM 2180 C C . THR A 1 268 ? 14.259 3.495 -5.853 1.00 86.88 268 THR A C 1
ATOM 2182 O O . THR A 1 268 ? 13.218 4.140 -5.697 1.00 86.88 268 THR A O 1
ATOM 2185 N N . MET A 1 269 ? 15.396 3.803 -5.219 1.00 90.88 269 MET A N 1
ATOM 2186 C CA . MET A 1 269 ? 15.481 4.917 -4.268 1.00 90.88 269 MET A CA 1
ATOM 2187 C C . MET A 1 269 ? 15.083 6.248 -4.910 1.00 90.88 269 MET A C 1
ATOM 2189 O O . MET A 1 269 ? 14.389 7.056 -4.293 1.00 90.88 269 MET A O 1
ATOM 2193 N N . THR A 1 270 ? 15.531 6.490 -6.142 1.00 90.56 270 THR A N 1
ATOM 2194 C CA . THR A 1 270 ? 15.268 7.740 -6.864 1.00 90.56 270 THR A CA 1
ATOM 2195 C C . THR A 1 270 ? 13.775 7.912 -7.124 1.00 90.56 270 THR A C 1
ATOM 2197 O O . THR A 1 270 ? 13.212 8.951 -6.776 1.00 90.56 270 THR A O 1
ATOM 2200 N N . ILE A 1 271 ? 13.109 6.876 -7.641 1.00 91.25 271 ILE A N 1
ATOM 2201 C CA . ILE A 1 271 ? 11.657 6.896 -7.865 1.00 91.25 271 ILE A CA 1
ATOM 2202 C C . ILE A 1 271 ? 10.912 7.116 -6.546 1.00 91.25 271 ILE A C 1
ATOM 2204 O O . ILE A 1 271 ? 10.047 7.987 -6.462 1.00 91.25 271 ILE A O 1
ATOM 2208 N N . GLN A 1 272 ? 11.249 6.361 -5.496 1.00 94.69 272 GLN A N 1
ATOM 2209 C CA . GLN A 1 272 ? 10.574 6.482 -4.202 1.00 94.69 272 GLN A CA 1
ATOM 2210 C C . GLN A 1 272 ? 10.701 7.901 -3.628 1.00 94.69 272 GLN A C 1
ATOM 2212 O O . GLN A 1 272 ? 9.728 8.446 -3.104 1.00 94.69 272 GLN A O 1
ATOM 2217 N N . LYS A 1 273 ? 11.868 8.538 -3.782 1.00 95.25 273 LYS A N 1
ATOM 2218 C CA . LYS A 1 273 ? 12.084 9.935 -3.385 1.00 95.25 273 LYS A CA 1
ATOM 2219 C C . LYS A 1 273 ? 11.229 10.911 -4.185 1.00 95.25 273 LYS A C 1
ATOM 2221 O O . LYS A 1 273 ? 10.619 11.786 -3.578 1.00 95.25 273 LYS A O 1
ATOM 2226 N N . VAL A 1 274 ? 11.127 10.745 -5.505 1.00 95.19 274 VAL A N 1
ATOM 2227 C CA . VAL A 1 274 ? 10.247 11.572 -6.353 1.00 95.19 274 VAL A CA 1
ATOM 2228 C C . VAL A 1 274 ? 8.786 11.456 -5.908 1.00 95.19 274 VAL A C 1
ATOM 2230 O O . VAL A 1 274 ? 8.077 12.461 -5.833 1.00 95.19 274 VAL A O 1
ATOM 2233 N N . ILE A 1 275 ? 8.340 10.249 -5.558 1.00 95.50 275 ILE A N 1
ATOM 2234 C CA . ILE A 1 275 ? 6.973 10.001 -5.085 1.00 95.50 275 ILE A CA 1
ATOM 2235 C C . ILE A 1 275 ? 6.718 10.670 -3.732 1.00 95.50 275 ILE A C 1
ATOM 2237 O O . ILE A 1 275 ? 5.683 11.317 -3.554 1.00 95.50 275 ILE A O 1
ATOM 2241 N N . ILE A 1 276 ? 7.654 10.549 -2.788 1.00 96.19 276 ILE A N 1
ATOM 2242 C CA . ILE A 1 276 ? 7.547 11.199 -1.476 1.00 96.19 276 ILE A CA 1
ATOM 2243 C C . ILE A 1 276 ? 7.561 12.721 -1.605 1.00 96.19 276 ILE A C 1
ATOM 2245 O O . ILE A 1 276 ? 6.737 13.378 -0.974 1.00 96.19 276 ILE A O 1
ATOM 2249 N N . GLU A 1 277 ? 8.435 13.282 -2.441 1.00 95.81 277 GLU A N 1
ATOM 2250 C CA . GLU A 1 277 ? 8.457 14.720 -2.737 1.00 95.81 277 GLU A CA 1
ATOM 2251 C C . GLU A 1 277 ? 7.100 15.175 -3.303 1.00 95.81 277 GLU A C 1
ATOM 2253 O O . GLU A 1 277 ? 6.581 16.227 -2.930 1.00 95.81 277 GLU A O 1
ATOM 2258 N N . GLY A 1 278 ? 6.477 14.326 -4.130 1.00 94.88 278 GLY A N 1
ATOM 2259 C CA . GLY A 1 278 ? 5.102 14.484 -4.584 1.00 94.88 278 GLY A CA 1
ATOM 2260 C C . GLY A 1 278 ? 4.109 14.591 -3.424 1.00 94.88 278 GLY A C 1
ATOM 2261 O O . GLY A 1 278 ? 3.380 15.571 -3.310 1.00 94.88 278 GLY A O 1
ATOM 2262 N N . MET A 1 279 ? 4.104 13.618 -2.514 1.00 93.81 279 MET A N 1
ATOM 2263 C CA . MET A 1 279 ? 3.206 13.623 -1.347 1.00 93.81 279 MET A CA 1
ATOM 2264 C C . MET A 1 279 ? 3.452 14.780 -0.379 1.00 93.81 279 MET A C 1
ATOM 2266 O O . MET A 1 279 ? 2.520 15.270 0.263 1.00 93.81 279 MET A O 1
ATOM 2270 N N . ARG A 1 280 ? 4.693 15.259 -0.292 1.00 94.06 280 ARG A N 1
ATOM 2271 C CA . ARG A 1 280 ? 5.088 16.361 0.589 1.00 94.06 280 ARG A CA 1
ATOM 2272 C C . ARG A 1 280 ? 4.432 17.695 0.220 1.00 94.06 280 ARG A C 1
ATOM 2274 O O . ARG A 1 280 ? 4.407 18.625 1.037 1.00 94.06 280 ARG A O 1
ATOM 2281 N N . MET A 1 281 ? 3.862 17.816 -0.981 1.00 91.88 281 MET A N 1
ATOM 2282 C CA . MET A 1 281 ? 3.038 18.973 -1.342 1.00 91.88 281 MET A CA 1
ATOM 2283 C C . MET A 1 281 ? 1.850 19.146 -0.382 1.00 91.88 281 MET A C 1
ATOM 2285 O O . MET A 1 281 ? 1.609 20.276 0.044 1.00 91.88 281 MET A O 1
ATOM 2289 N N . GLU A 1 282 ? 1.263 18.047 0.098 1.00 90.69 282 GLU A N 1
ATOM 2290 C CA . GLU A 1 282 ? 0.112 18.047 1.014 1.00 90.69 282 GLU A CA 1
ATOM 2291 C C . GLU A 1 282 ? 0.474 17.664 2.451 1.00 90.69 282 GLU A C 1
ATOM 2293 O O . GLU A 1 282 ? -0.037 18.248 3.415 1.00 90.69 282 GLU A O 1
ATOM 2298 N N . PHE A 1 283 ? 1.401 16.715 2.603 1.00 91.50 283 PHE A N 1
ATOM 2299 C CA . PHE A 1 283 ? 1.822 16.159 3.886 1.00 91.50 283 PHE A CA 1
ATOM 2300 C C . PHE A 1 283 ? 3.276 16.549 4.174 1.00 91.50 283 PHE A C 1
ATOM 2302 O O . PHE A 1 283 ? 4.210 15.794 3.924 1.00 91.50 283 PHE A O 1
ATOM 2309 N N . LYS A 1 284 ? 3.494 17.762 4.698 1.00 89.88 284 LYS A N 1
ATOM 2310 C CA . LYS A 1 284 ? 4.834 18.387 4.822 1.00 89.88 284 LYS A CA 1
ATOM 2311 C C . LYS A 1 284 ? 5.874 17.576 5.606 1.00 89.88 284 LYS A C 1
ATOM 2313 O O . LYS A 1 284 ? 7.070 17.778 5.395 1.00 89.88 284 LYS A O 1
ATOM 2318 N N . PHE A 1 285 ? 5.420 16.689 6.491 1.00 88.12 285 PHE A N 1
ATOM 2319 C CA . PHE A 1 285 ? 6.258 15.813 7.315 1.00 88.12 285 PHE A CA 1
ATOM 2320 C C . PHE A 1 285 ? 6.690 14.519 6.602 1.00 88.12 285 PHE A C 1
ATOM 2322 O O . PHE A 1 285 ? 7.490 13.767 7.152 1.00 88.12 285 PHE A O 1
ATOM 2329 N N . PHE A 1 286 ? 6.186 14.245 5.394 1.00 94.19 286 PHE A N 1
ATOM 2330 C CA . PHE A 1 286 ? 6.629 13.100 4.602 1.00 94.19 286 PHE A CA 1
ATOM 2331 C C . PHE A 1 286 ? 8.064 13.338 4.125 1.00 94.19 286 PHE A C 1
ATOM 2333 O O . PHE A 1 286 ? 8.371 14.357 3.503 1.00 94.19 286 PHE A O 1
ATOM 2340 N N . SER A 1 287 ? 8.944 12.388 4.434 1.00 95.62 287 SER A N 1
ATOM 2341 C CA . SER A 1 287 ? 10.355 12.408 4.053 1.00 95.62 287 SER A CA 1
ATOM 2342 C C . SER A 1 287 ? 10.870 10.976 3.923 1.00 95.62 287 SER A C 1
ATOM 2344 O O . SER A 1 287 ? 10.497 10.106 4.712 1.00 95.62 287 SER A O 1
ATOM 2346 N N . TYR A 1 288 ? 11.724 10.733 2.928 1.00 96.06 288 TYR A N 1
ATOM 2347 C CA . TYR A 1 288 ? 12.148 9.386 2.547 1.00 96.06 288 TYR A CA 1
ATOM 2348 C C . TYR A 1 288 ? 12.943 8.689 3.648 1.00 96.06 288 TYR A C 1
ATOM 2350 O O . TYR A 1 288 ? 12.500 7.665 4.165 1.00 96.06 288 TYR A O 1
ATOM 2358 N N . GLU A 1 289 ? 14.086 9.250 4.041 1.00 96.56 289 GLU A N 1
ATOM 2359 C CA . GLU A 1 289 ? 14.954 8.649 5.051 1.00 96.56 289 GLU A CA 1
ATOM 2360 C C . GLU A 1 289 ? 14.221 8.416 6.392 1.00 96.56 289 GLU A C 1
ATOM 2362 O O . GLU A 1 289 ? 14.256 7.291 6.883 1.00 96.56 289 GLU A O 1
ATOM 2367 N N . PRO A 1 290 ? 13.468 9.377 6.966 1.00 97.12 290 PRO A N 1
ATOM 2368 C CA . PRO A 1 290 ? 12.705 9.152 8.198 1.00 97.12 290 PRO A CA 1
ATOM 2369 C C . PRO A 1 290 ? 11.680 8.020 8.116 1.00 97.12 290 PRO A C 1
ATOM 2371 O O . PRO A 1 290 ? 11.585 7.225 9.047 1.00 97.12 290 PRO A O 1
ATOM 2374 N N . MET A 1 291 ? 10.923 7.922 7.018 1.00 96.88 291 MET A N 1
ATOM 2375 C CA . MET A 1 291 ? 9.895 6.885 6.854 1.00 96.88 291 MET A CA 1
ATOM 2376 C C . MET A 1 291 ? 10.518 5.501 6.651 1.00 96.88 291 MET A C 1
ATOM 2378 O O . MET A 1 291 ? 10.056 4.517 7.233 1.00 96.88 291 MET A O 1
ATOM 2382 N N . MET A 1 292 ? 11.596 5.415 5.866 1.00 96.62 292 MET A N 1
ATOM 2383 C CA . MET A 1 292 ? 12.320 4.159 5.669 1.00 96.62 292 MET A CA 1
ATOM 2384 C C . MET A 1 292 ? 13.027 3.718 6.954 1.00 96.62 292 MET A C 1
ATOM 2386 O O . MET A 1 292 ? 12.965 2.539 7.310 1.00 96.62 292 MET A O 1
ATOM 2390 N N . HIS A 1 293 ? 13.636 4.653 7.687 1.00 97.00 293 HIS A N 1
ATOM 2391 C CA . HIS A 1 293 ? 14.255 4.389 8.983 1.00 97.00 293 HIS A CA 1
ATOM 2392 C C . HIS A 1 293 ? 13.233 3.951 10.029 1.00 97.00 293 HIS A C 1
ATOM 2394 O O . HIS A 1 293 ? 13.454 2.955 10.707 1.00 97.00 293 HIS A O 1
ATOM 2400 N N . TYR A 1 294 ? 12.088 4.636 10.122 1.00 97.75 294 TYR A N 1
ATOM 2401 C CA . TYR A 1 294 ? 10.983 4.227 10.988 1.00 97.75 294 TYR A CA 1
ATOM 2402 C C . TYR A 1 294 ? 10.566 2.781 10.709 1.00 97.75 294 TYR A C 1
ATOM 2404 O O . TYR A 1 294 ? 10.503 1.958 11.619 1.00 97.75 294 TYR A O 1
ATOM 2412 N N . THR A 1 295 ? 10.361 2.444 9.438 1.00 97.38 295 THR A N 1
ATOM 2413 C CA . THR A 1 295 ? 9.917 1.102 9.048 1.00 97.38 295 THR A CA 1
ATOM 2414 C C . THR A 1 295 ? 10.968 0.038 9.377 1.00 97.38 295 THR A C 1
ATOM 2416 O O . THR A 1 295 ? 10.671 -0.934 10.063 1.00 97.38 295 THR A O 1
ATOM 2419 N N . SER A 1 296 ? 12.216 0.233 8.951 1.00 96.00 296 SER A N 1
ATOM 2420 C CA . SER A 1 296 ? 13.298 -0.738 9.180 1.00 96.00 296 SER A CA 1
ATOM 2421 C C . SER A 1 296 ? 13.695 -0.867 10.654 1.00 96.00 296 SER A C 1
ATOM 2423 O O . SER A 1 296 ? 13.713 -1.977 11.181 1.00 96.00 296 SER A O 1
ATOM 2425 N N . ALA A 1 297 ? 13.966 0.244 11.343 1.00 96.56 297 ALA A N 1
ATOM 2426 C CA . ALA A 1 297 ? 14.446 0.225 12.723 1.00 96.56 297 ALA A CA 1
ATOM 2427 C C . ALA A 1 297 ? 13.339 -0.080 13.734 1.00 96.56 297 ALA A C 1
ATOM 2429 O O . ALA A 1 297 ? 13.542 -0.868 14.654 1.00 96.56 297 ALA A O 1
ATOM 2430 N N . HIS A 1 298 ? 12.167 0.549 13.597 1.00 96.62 298 HIS A N 1
ATOM 2431 C CA . HIS A 1 298 ? 11.135 0.481 14.632 1.00 96.62 298 HIS A CA 1
ATOM 2432 C C . HIS A 1 298 ? 10.089 -0.608 14.385 1.00 96.62 298 HIS A C 1
ATOM 2434 O O . HIS A 1 298 ? 9.686 -1.285 15.334 1.00 96.62 298 HIS A O 1
ATOM 2440 N N . VAL A 1 299 ? 9.639 -0.771 13.138 1.00 97.31 299 VAL A N 1
ATOM 2441 C CA . VAL A 1 299 ? 8.620 -1.777 12.797 1.00 97.31 299 VAL A CA 1
ATOM 2442 C C . VAL A 1 299 ? 9.276 -3.147 12.640 1.00 97.31 299 VAL A C 1
ATOM 2444 O O . VAL A 1 299 ? 8.961 -4.070 13.384 1.00 97.31 299 VAL A O 1
ATOM 2447 N N . LEU A 1 300 ? 10.270 -3.252 11.753 1.00 96.19 300 LEU A N 1
ATOM 2448 C CA . LEU A 1 300 ? 10.947 -4.515 11.443 1.00 96.19 300 LEU A CA 1
ATOM 2449 C C . LEU A 1 300 ? 12.048 -4.894 12.446 1.00 96.19 300 LEU A C 1
ATOM 2451 O O . LEU A 1 300 ? 12.498 -6.042 12.440 1.00 96.19 300 LEU A O 1
ATOM 2455 N N . LYS A 1 301 ? 12.479 -3.973 13.320 1.00 96.31 301 LYS A N 1
ATOM 2456 C CA . LYS A 1 301 ? 13.564 -4.190 14.301 1.00 96.31 301 LYS A CA 1
ATOM 2457 C C . LYS A 1 301 ? 14.887 -4.626 13.652 1.00 96.31 301 LYS A C 1
ATOM 2459 O O . LYS A 1 301 ? 15.579 -5.505 14.157 1.00 96.31 301 LYS A O 1
ATOM 2464 N N . MET A 1 302 ? 15.212 -4.036 12.508 1.00 94.25 302 MET A N 1
ATOM 2465 C CA . MET A 1 302 ? 16.452 -4.270 11.765 1.00 94.25 302 MET A CA 1
ATOM 2466 C C . MET A 1 302 ? 17.426 -3.113 11.978 1.00 94.25 302 MET A C 1
ATOM 2468 O O . MET A 1 302 ? 16.987 -1.988 12.206 1.00 94.25 302 MET A O 1
ATOM 2472 N N . ASP A 1 303 ? 18.732 -3.352 11.828 1.00 92.69 303 ASP A N 1
ATOM 2473 C CA . ASP A 1 303 ? 19.679 -2.243 11.681 1.00 92.69 303 ASP A CA 1
ATOM 2474 C C . ASP A 1 303 ? 19.580 -1.680 10.250 1.00 92.69 303 ASP A C 1
ATOM 2476 O O . ASP A 1 303 ? 19.873 -2.402 9.293 1.00 92.69 303 ASP A O 1
ATOM 2480 N N . PRO A 1 304 ? 19.135 -0.426 10.048 1.00 92.31 304 PRO A N 1
ATOM 2481 C CA . PRO A 1 304 ? 18.944 0.106 8.704 1.00 92.31 304 PRO A CA 1
ATOM 2482 C C . PRO A 1 304 ? 20.285 0.317 8.006 1.00 92.31 304 PRO A C 1
ATOM 2484 O O . PRO A 1 304 ? 21.227 0.837 8.613 1.00 92.31 304 PRO A O 1
ATOM 2487 N N . ILE A 1 305 ? 20.355 0.031 6.706 1.00 91.19 305 ILE A N 1
ATOM 2488 C CA . ILE A 1 305 ? 21.514 0.406 5.887 1.00 91.19 305 ILE A CA 1
ATOM 2489 C C . ILE A 1 305 ? 21.706 1.931 5.879 1.00 91.19 305 ILE A C 1
ATOM 2491 O O . ILE A 1 305 ? 20.763 2.704 6.095 1.00 91.19 305 ILE A O 1
ATOM 2495 N N . LYS A 1 306 ? 22.935 2.381 5.618 1.00 92.12 306 LYS A N 1
ATOM 2496 C CA . LYS A 1 306 ? 23.334 3.797 5.692 1.00 92.12 306 LYS A CA 1
ATOM 2497 C C . LYS A 1 306 ? 22.447 4.704 4.832 1.00 92.12 306 LYS A C 1
ATOM 2499 O O . LYS A 1 306 ? 22.124 5.822 5.229 1.00 92.12 306 LYS A O 1
ATOM 2504 N N . GLU A 1 307 ? 22.030 4.217 3.673 1.00 90.44 307 GLU A N 1
ATOM 2505 C CA . GLU A 1 307 ? 21.239 4.915 2.664 1.00 90.44 307 GLU A CA 1
ATOM 2506 C C . GLU A 1 307 ? 19.851 5.314 3.176 1.00 90.44 307 GLU A C 1
ATOM 2508 O O . GLU A 1 307 ? 19.331 6.353 2.750 1.00 90.44 307 GLU A O 1
ATOM 2513 N N . LEU A 1 308 ? 19.287 4.504 4.082 1.00 92.94 308 LEU A N 1
ATOM 2514 C CA . LEU A 1 308 ? 17.946 4.650 4.649 1.00 92.94 308 LEU A CA 1
ATOM 2515 C C . LEU A 1 308 ? 17.932 5.398 5.988 1.00 92.94 308 LEU A C 1
ATOM 2517 O O . LEU A 1 308 ? 16.855 5.729 6.473 1.00 92.94 308 LEU A O 1
ATOM 2521 N N . ARG A 1 309 ? 19.091 5.666 6.604 1.00 95.75 309 ARG A N 1
ATOM 2522 C CA . ARG A 1 309 ? 19.164 6.408 7.874 1.00 95.75 309 ARG A CA 1
ATOM 2523 C C . ARG A 1 309 ? 18.909 7.909 7.660 1.00 95.75 309 ARG A C 1
ATOM 2525 O O . ARG A 1 309 ? 19.315 8.438 6.623 1.00 95.75 309 ARG A O 1
ATOM 2532 N N . PRO A 1 310 ? 18.301 8.617 8.636 1.00 96.88 310 PRO A N 1
ATOM 2533 C CA . PRO A 1 310 ? 18.196 10.074 8.642 1.00 96.88 310 PRO A CA 1
ATOM 2534 C C . PRO A 1 310 ? 19.575 10.715 8.464 1.00 96.88 310 PRO A C 1
ATOM 2536 O O . PRO A 1 310 ? 20.525 10.352 9.160 1.00 96.88 310 PRO A O 1
ATOM 2539 N N . LYS A 1 311 ? 19.699 11.661 7.527 1.00 93.81 311 LYS A N 1
ATOM 2540 C CA . LYS A 1 311 ? 20.996 12.264 7.160 1.00 93.81 311 LYS A CA 1
ATOM 2541 C C . LYS A 1 311 ? 21.163 13.656 7.745 1.00 93.81 311 LYS A C 1
ATOM 2543 O O . LYS A 1 311 ? 22.281 14.093 7.996 1.00 93.81 311 LYS A O 1
ATOM 2548 N N . LYS A 1 312 ? 20.052 14.365 7.933 1.00 95.25 312 LYS A N 1
ATOM 2549 C CA . LYS A 1 312 ? 20.013 15.746 8.415 1.00 95.25 312 LYS A CA 1
ATOM 2550 C C . LYS A 1 312 ? 19.316 15.810 9.768 1.00 95.25 312 LYS A C 1
ATOM 2552 O O . LYS A 1 312 ? 18.485 14.969 10.094 1.00 95.25 312 LYS A O 1
ATOM 2557 N N . PHE A 1 313 ? 19.586 16.868 10.528 1.00 95.81 313 PHE A N 1
ATOM 2558 C CA . PHE A 1 313 ? 18.889 17.130 11.791 1.00 95.81 313 PHE A CA 1
ATOM 2559 C C . PHE A 1 313 ? 17.356 17.144 11.629 1.00 95.81 313 PHE A C 1
ATOM 2561 O O . PHE A 1 313 ? 16.638 16.544 12.424 1.00 95.81 313 PHE A O 1
ATOM 2568 N N . LEU A 1 314 ? 16.851 17.749 10.547 1.00 94.69 314 LEU A N 1
ATOM 2569 C CA . LEU A 1 314 ? 15.415 17.782 10.255 1.00 94.69 314 LEU A CA 1
ATOM 2570 C C . LEU A 1 314 ? 14.824 16.388 9.968 1.00 94.69 314 LEU A C 1
ATOM 2572 O O . LEU A 1 314 ? 13.667 16.140 10.297 1.00 94.69 314 LEU A O 1
ATOM 2576 N N . ASP A 1 315 ? 15.615 15.463 9.416 1.00 95.75 315 ASP A N 1
ATOM 2577 C CA . ASP A 1 315 ? 15.173 14.083 9.194 1.00 95.75 315 ASP A CA 1
ATOM 2578 C C . ASP A 1 315 ? 14.944 13.370 10.535 1.00 95.75 315 ASP A C 1
ATOM 2580 O O . ASP A 1 315 ? 13.947 12.671 10.707 1.00 95.75 315 ASP A O 1
ATOM 2584 N N . TRP A 1 316 ? 15.817 13.600 11.521 1.00 97.00 316 TRP A N 1
ATOM 2585 C CA . TRP A 1 316 ? 15.620 13.082 12.876 1.00 97.00 316 TRP A CA 1
ATOM 2586 C C . TRP A 1 316 ? 14.357 13.644 13.526 1.00 97.00 316 TRP A C 1
ATOM 2588 O O . TRP A 1 316 ? 13.606 12.883 14.132 1.00 97.00 316 TRP A O 1
ATOM 2598 N N . ILE A 1 317 ? 14.066 14.936 13.342 1.00 97.06 317 ILE A N 1
ATOM 2599 C CA . ILE A 1 317 ? 12.805 15.532 13.812 1.00 97.06 317 ILE A CA 1
ATOM 2600 C C . ILE A 1 317 ? 11.603 14.809 13.198 1.00 97.06 317 ILE A C 1
ATOM 2602 O O . ILE A 1 317 ? 10.684 14.440 13.925 1.00 97.06 317 ILE A O 1
ATOM 2606 N N . TYR A 1 318 ? 11.597 14.570 11.884 1.00 96.62 318 TYR A N 1
ATOM 2607 C CA . TYR A 1 318 ? 10.491 13.865 11.228 1.00 96.62 318 TYR A CA 1
ATOM 2608 C C . TYR A 1 318 ? 10.379 12.398 11.657 1.00 96.62 318 TYR A C 1
ATOM 2610 O O . TYR A 1 318 ? 9.268 11.892 11.806 1.00 96.62 318 TYR A O 1
ATOM 2618 N N . PHE A 1 319 ? 11.501 11.725 11.916 1.00 96.81 319 PHE A N 1
ATOM 2619 C CA . PHE A 1 319 ? 11.493 10.375 12.476 1.00 96.81 319 PHE A CA 1
ATOM 2620 C C . PHE A 1 319 ? 10.856 10.360 13.870 1.00 96.81 319 PHE A C 1
ATOM 2622 O O . PHE A 1 319 ? 9.929 9.586 14.110 1.00 96.81 319 PHE A O 1
ATOM 2629 N N . PHE A 1 320 ? 11.297 11.240 14.774 1.00 96.81 320 PHE A N 1
ATOM 2630 C CA . PHE A 1 320 ? 10.719 11.331 16.114 1.00 96.81 320 PHE A CA 1
ATOM 2631 C C . PHE A 1 320 ? 9.260 11.778 16.074 1.00 96.81 320 PHE A C 1
ATOM 2633 O O . PHE A 1 320 ? 8.462 11.277 16.858 1.00 96.81 320 PHE A O 1
ATOM 2640 N N . PHE A 1 321 ? 8.881 12.645 15.133 1.00 95.38 321 PHE A N 1
ATOM 2641 C CA . PHE A 1 321 ? 7.485 12.995 14.894 1.00 95.38 321 PHE A CA 1
ATOM 2642 C C . PHE A 1 321 ? 6.649 11.753 14.556 1.00 95.38 321 PHE A C 1
ATOM 2644 O O . PHE A 1 321 ? 5.658 11.510 15.239 1.00 95.38 321 PHE A O 1
ATOM 2651 N N . LEU A 1 322 ? 7.066 10.931 13.581 1.00 95.06 322 LEU A N 1
ATOM 2652 C CA . LEU A 1 322 ? 6.387 9.670 13.237 1.00 95.06 322 LEU A CA 1
ATOM 2653 C C . LEU A 1 322 ? 6.351 8.689 14.419 1.00 95.06 322 LEU A C 1
ATOM 2655 O O . LEU A 1 322 ? 5.338 8.039 14.671 1.00 95.06 322 LEU A O 1
ATOM 2659 N N . TYR A 1 323 ? 7.441 8.601 15.179 1.00 96.56 323 TYR A N 1
ATOM 2660 C CA . TYR A 1 323 ? 7.507 7.742 16.354 1.00 96.56 323 TYR A CA 1
ATOM 2661 C C . TYR A 1 323 ? 6.515 8.170 17.436 1.00 96.56 323 TYR A C 1
ATOM 2663 O O . TYR A 1 323 ? 5.736 7.347 17.916 1.00 96.56 323 TYR A O 1
ATOM 2671 N N . ILE A 1 324 ? 6.537 9.448 17.811 1.00 96.94 324 ILE A N 1
ATOM 2672 C CA . ILE A 1 324 ? 5.718 10.014 18.883 1.00 96.94 324 ILE A CA 1
ATOM 2673 C C . ILE A 1 324 ? 4.245 10.024 18.477 1.00 96.94 324 ILE A C 1
ATOM 2675 O O . ILE A 1 324 ? 3.389 9.659 19.285 1.00 96.94 324 ILE A O 1
ATOM 2679 N N . ILE A 1 325 ? 3.933 10.397 17.232 1.00 95.62 325 ILE A N 1
ATOM 2680 C CA . ILE A 1 325 ? 2.546 10.463 16.776 1.00 95.62 325 ILE A CA 1
ATOM 2681 C C . ILE A 1 325 ? 1.881 9.090 16.832 1.00 95.62 325 ILE A C 1
ATOM 2683 O O . ILE A 1 325 ? 0.820 8.964 17.443 1.00 95.62 325 ILE A O 1
ATOM 2687 N N . PHE A 1 326 ? 2.535 8.051 16.306 1.00 96.44 326 PHE A N 1
ATOM 2688 C CA . PHE A 1 326 ? 1.961 6.713 16.316 1.00 96.44 326 PHE A CA 1
ATOM 2689 C C . PHE A 1 326 ? 2.006 6.065 17.690 1.00 96.44 326 PHE A C 1
ATOM 2691 O O . PHE A 1 326 ? 1.010 5.479 18.082 1.00 96.44 326 PHE A O 1
ATOM 2698 N N . ASN A 1 327 ? 3.096 6.166 18.454 1.00 95.38 327 ASN A N 1
ATOM 2699 C CA . ASN A 1 327 ? 3.210 5.412 19.709 1.00 95.38 327 ASN A CA 1
ATOM 2700 C C . ASN A 1 327 ? 2.560 6.104 20.916 1.00 95.38 327 ASN A C 1
ATOM 2702 O O . ASN A 1 327 ? 2.219 5.415 21.878 1.00 95.38 327 ASN A O 1
ATOM 2706 N N . ILE A 1 328 ? 2.398 7.431 20.886 1.00 95.75 328 ILE A N 1
ATOM 2707 C CA . ILE A 1 328 ? 1.890 8.217 22.019 1.00 95.75 328 ILE A CA 1
ATOM 2708 C C . ILE A 1 328 ? 0.553 8.862 21.661 1.00 95.75 328 ILE A C 1
ATOM 2710 O O . ILE A 1 328 ? -0.465 8.523 22.259 1.00 95.75 328 ILE A O 1
ATOM 2714 N N . PHE A 1 329 ? 0.524 9.765 20.677 1.00 96.81 329 PHE A N 1
ATOM 2715 C CA . PHE A 1 329 ? -0.673 10.575 20.427 1.00 96.81 329 PHE A CA 1
ATOM 2716 C C . PHE A 1 329 ? -1.851 9.767 19.878 1.00 96.81 329 PHE A C 1
ATOM 2718 O O . PHE A 1 329 ? -2.984 10.003 20.281 1.00 96.81 329 PHE A O 1
ATOM 2725 N N . PHE A 1 330 ? -1.608 8.771 19.026 1.00 96.31 330 PHE A N 1
ATOM 2726 C CA . PHE A 1 330 ? -2.677 7.926 18.481 1.00 96.31 330 PHE A CA 1
ATOM 2727 C C . PHE A 1 330 ? -3.322 6.991 19.521 1.00 96.31 330 PHE A C 1
ATOM 2729 O O . PHE A 1 330 ? -4.354 6.390 19.231 1.00 96.31 330 PHE A O 1
ATOM 2736 N N . ARG A 1 331 ? -2.772 6.890 20.742 1.00 95.50 331 ARG A N 1
ATOM 2737 C CA . ARG A 1 331 ? -3.458 6.240 21.876 1.00 95.50 331 ARG A CA 1
ATOM 2738 C C . ARG A 1 331 ? -4.603 7.093 22.431 1.00 95.50 331 ARG A C 1
ATOM 2740 O O . ARG A 1 331 ? -5.461 6.576 23.136 1.00 95.50 331 ARG A O 1
ATOM 2747 N N . ILE A 1 332 ? -4.614 8.391 22.127 1.00 95.44 332 ILE A N 1
ATOM 2748 C CA . ILE A 1 332 ? -5.654 9.333 22.537 1.00 95.44 332 ILE A CA 1
ATOM 2749 C C . ILE A 1 332 ? -6.716 9.358 21.433 1.00 95.44 332 ILE A C 1
ATOM 2751 O O . ILE A 1 332 ? -6.453 9.834 20.327 1.00 95.44 332 ILE A O 1
ATOM 2755 N N . SER A 1 333 ? -7.918 8.851 21.725 1.00 92.19 333 SER A N 1
ATOM 2756 C CA . SER A 1 333 ? -8.997 8.696 20.734 1.00 92.19 333 SER A CA 1
ATOM 2757 C C . SER A 1 333 ? -9.355 10.009 20.038 1.00 92.19 333 SER A C 1
ATOM 2759 O O . SER A 1 333 ? -9.377 10.056 18.811 1.00 92.19 333 SER A O 1
ATOM 2761 N N . SER A 1 334 ? -9.529 11.091 20.801 1.00 94.06 334 SER A N 1
ATOM 2762 C CA . SER A 1 334 ? -9.880 12.410 20.263 1.00 94.06 334 SER A CA 1
ATOM 2763 C C . SER A 1 334 ? -8.801 12.982 19.342 1.00 94.06 334 SER A C 1
ATOM 2765 O O . SER A 1 334 ? -9.112 13.556 18.301 1.00 94.06 334 SER A O 1
ATOM 2767 N N . PHE A 1 335 ? -7.519 12.789 19.673 1.00 96.00 335 PHE A N 1
ATOM 2768 C CA . PHE A 1 335 ? -6.427 13.194 18.789 1.00 96.00 335 PHE A CA 1
ATOM 2769 C C . PHE A 1 335 ? -6.450 12.391 17.488 1.00 96.00 335 PHE A C 1
ATOM 2771 O O . PHE A 1 335 ? -6.342 12.969 16.408 1.00 96.00 335 PHE A O 1
ATOM 2778 N N . ARG A 1 336 ? -6.599 11.063 17.585 1.00 94.75 336 ARG A N 1
ATOM 2779 C CA . ARG A 1 336 ? -6.663 10.170 16.423 1.00 94.75 336 ARG A CA 1
ATOM 2780 C C . ARG A 1 336 ? -7.821 10.547 15.496 1.00 94.75 336 ARG A C 1
ATOM 2782 O O . ARG A 1 336 ? -7.613 10.634 14.291 1.00 94.75 336 ARG A O 1
ATOM 2789 N N . GLU A 1 337 ? -9.004 10.809 16.046 1.00 93.81 337 GLU A N 1
ATOM 2790 C CA . GLU A 1 337 ? -10.190 11.245 15.296 1.00 93.81 337 GLU A CA 1
ATOM 2791 C C . GLU A 1 337 ? -9.930 12.550 14.538 1.00 93.81 337 GLU A C 1
ATOM 2793 O O . GLU A 1 337 ? -10.046 12.575 13.313 1.00 93.81 337 GLU A O 1
ATOM 2798 N N . VAL A 1 338 ? -9.458 13.596 15.227 1.00 95.50 338 VAL A N 1
ATOM 2799 C CA . VAL A 1 338 ? -9.135 14.886 14.594 1.00 95.50 338 VAL A CA 1
ATOM 2800 C C . VAL A 1 338 ? -8.050 14.730 13.524 1.00 95.50 338 VAL A C 1
ATOM 2802 O O . VAL A 1 338 ? -8.137 15.327 12.449 1.00 95.50 338 VAL A O 1
ATOM 2805 N N . PHE A 1 339 ? -7.018 13.923 13.782 1.00 94.62 339 PHE A N 1
ATOM 2806 C CA . PHE A 1 339 ? -5.950 13.690 12.812 1.00 94.62 339 PHE A CA 1
ATOM 2807 C C . PHE A 1 339 ? -6.467 12.964 11.562 1.00 94.62 339 PHE A C 1
ATOM 2809 O O . PHE A 1 339 ? -6.135 13.353 10.440 1.00 94.62 339 PHE A O 1
ATOM 2816 N N . ASN A 1 340 ? -7.315 11.947 11.737 1.00 93.88 340 ASN A N 1
ATOM 2817 C CA . ASN A 1 340 ? -7.968 11.248 10.632 1.00 93.88 340 ASN A CA 1
ATOM 2818 C C . ASN A 1 340 ? -8.835 12.197 9.803 1.00 93.88 340 ASN A C 1
ATOM 2820 O O . ASN A 1 340 ? -8.694 12.228 8.580 1.00 93.88 340 ASN A O 1
ATOM 2824 N N . GLU A 1 341 ? -9.675 13.008 10.448 1.00 93.12 341 GLU A N 1
ATOM 2825 C CA . GLU A 1 341 ? -10.513 13.995 9.766 1.00 93.12 341 GLU A CA 1
ATOM 2826 C C . GLU A 1 341 ? -9.677 14.988 8.958 1.00 93.12 341 GLU A C 1
ATOM 2828 O O . GLU A 1 341 ? -9.994 15.255 7.799 1.00 93.12 341 GLU A O 1
ATOM 2833 N N . GLN A 1 342 ? -8.563 15.483 9.510 1.00 93.12 342 GLN A N 1
ATOM 2834 C CA . GLN A 1 342 ? -7.662 16.372 8.774 1.00 93.12 342 GLN A CA 1
ATOM 2835 C C . GLN A 1 342 ? -7.032 15.696 7.550 1.00 93.12 342 GLN A C 1
ATOM 2837 O O . GLN A 1 342 ? -6.915 16.328 6.496 1.00 93.12 342 GLN A O 1
ATOM 2842 N N . MET A 1 343 ? -6.626 14.429 7.659 1.00 91.44 343 MET A N 1
ATOM 2843 C CA . MET A 1 343 ? -6.049 13.672 6.541 1.00 91.44 343 MET A CA 1
ATOM 2844 C C . MET A 1 343 ? -7.083 13.417 5.435 1.00 91.44 343 MET A C 1
ATOM 2846 O O . MET A 1 343 ? -6.799 13.646 4.253 1.00 91.44 343 MET A O 1
ATOM 2850 N N . VAL A 1 344 ? -8.303 13.018 5.810 1.00 91.62 344 VAL A N 1
ATOM 2851 C CA . VAL A 1 344 ? -9.422 12.837 4.873 1.00 91.62 344 VAL A CA 1
ATOM 2852 C C . VAL A 1 344 ? -9.789 14.169 4.220 1.00 91.62 344 VAL A C 1
ATOM 2854 O O . VAL A 1 344 ? -9.926 14.234 2.998 1.00 91.62 344 VAL A O 1
ATOM 2857 N N . PHE A 1 345 ? -9.881 15.250 4.998 1.00 91.75 345 PHE A N 1
ATOM 2858 C CA . PHE A 1 345 ? -10.181 16.588 4.494 1.00 91.75 345 PHE A CA 1
ATOM 2859 C C . PHE A 1 345 ? -9.147 17.059 3.470 1.00 91.75 345 PHE A C 1
ATOM 2861 O O . PHE A 1 345 ? -9.530 17.503 2.391 1.00 91.75 345 PHE A O 1
ATOM 2868 N N . ARG A 1 346 ? -7.842 16.924 3.755 1.00 90.38 346 ARG A N 1
ATOM 2869 C CA . ARG A 1 346 ? -6.772 17.275 2.800 1.00 90.38 346 ARG A CA 1
ATOM 2870 C C . ARG A 1 346 ? -6.901 16.486 1.504 1.00 90.38 346 ARG A C 1
ATOM 2872 O O . ARG A 1 346 ? -6.857 17.068 0.425 1.00 90.38 346 ARG A O 1
ATOM 2879 N N . THR A 1 347 ? -7.142 15.183 1.607 1.00 88.19 347 THR A N 1
ATOM 2880 C CA . THR A 1 347 ? -7.316 14.324 0.432 1.00 88.19 347 THR A CA 1
ATOM 2881 C C . THR A 1 347 ? -8.530 14.741 -0.399 1.00 88.19 347 THR A C 1
ATOM 2883 O O . THR A 1 347 ? -8.428 14.893 -1.617 1.00 88.19 347 THR A O 1
ATOM 2886 N N . ARG A 1 348 ? -9.670 15.002 0.254 1.00 88.81 348 ARG A N 1
ATOM 2887 C CA . ARG A 1 348 ? -10.887 15.510 -0.396 1.00 88.81 348 ARG A CA 1
ATOM 2888 C C . ARG A 1 348 ? -10.681 16.916 -0.973 1.00 88.81 348 ARG A C 1
ATOM 2890 O O . ARG A 1 348 ? -11.212 17.221 -2.033 1.00 88.81 348 ARG A O 1
ATOM 2897 N N . LYS A 1 349 ? -9.872 17.772 -0.352 1.00 90.25 349 LYS A N 1
ATOM 2898 C CA . LYS A 1 349 ? -9.547 19.100 -0.887 1.00 90.25 349 LYS A CA 1
ATOM 2899 C C . LYS A 1 349 ? -8.775 19.010 -2.209 1.00 90.25 349 LYS A C 1
ATOM 2901 O O . LYS A 1 349 ? -9.226 19.586 -3.196 1.00 90.25 349 LYS A O 1
ATOM 2906 N N . VAL A 1 350 ? -7.683 18.240 -2.257 1.00 87.25 350 VAL A N 1
ATOM 2907 C CA . VAL A 1 350 ? -6.897 18.004 -3.492 1.00 87.25 350 VAL A CA 1
ATOM 2908 C C . VAL A 1 350 ? -7.778 17.446 -4.601 1.00 87.25 350 VAL A C 1
ATOM 2910 O O . VAL A 1 350 ? -7.686 17.823 -5.769 1.00 87.25 350 VAL A O 1
ATOM 2913 N N . TYR A 1 351 ? -8.672 16.546 -4.214 1.00 82.81 351 TYR A N 1
ATOM 2914 C CA . TYR A 1 351 ? -9.702 16.020 -5.082 1.00 82.81 351 TYR A CA 1
ATOM 2915 C C . TYR A 1 351 ? -10.565 17.123 -5.717 1.00 82.81 351 TYR A C 1
ATOM 2917 O O . TYR A 1 351 ? -10.702 17.146 -6.941 1.00 82.81 351 TYR A O 1
ATOM 2925 N N . PHE A 1 352 ? -11.114 18.049 -4.924 1.00 86.00 352 PHE A N 1
ATOM 2926 C CA . PHE A 1 352 ? -11.977 19.114 -5.439 1.00 86.00 352 PHE A CA 1
ATOM 2927 C C . PHE A 1 352 ? -11.203 20.048 -6.373 1.00 86.00 352 PHE A C 1
ATOM 2929 O O . PHE A 1 352 ? -11.701 20.398 -7.443 1.00 86.00 352 PHE A O 1
ATOM 2936 N N . GLU A 1 353 ? -9.957 20.373 -6.028 1.00 87.50 353 GLU A N 1
ATOM 2937 C CA . GLU A 1 353 ? -9.064 21.215 -6.835 1.00 87.50 353 GLU A CA 1
ATOM 2938 C C . GLU A 1 353 ? -8.690 20.581 -8.189 1.00 87.50 353 GLU A C 1
ATOM 2940 O O . GLU A 1 353 ? -8.376 21.279 -9.159 1.00 87.50 353 GLU A O 1
ATOM 2945 N N . HIS A 1 354 ? -8.735 19.251 -8.290 1.00 81.88 354 HIS A N 1
ATOM 2946 C CA . HIS A 1 354 ? -8.379 18.504 -9.499 1.00 81.88 354 HIS A CA 1
ATOM 2947 C C . HIS A 1 354 ? -9.545 17.740 -10.143 1.00 81.88 354 HIS A C 1
ATOM 2949 O O . HIS A 1 354 ? -9.319 16.972 -11.084 1.00 81.88 354 HIS A O 1
ATOM 2955 N N . ARG A 1 355 ? -10.788 17.994 -9.712 1.00 82.88 355 ARG A N 1
ATOM 2956 C CA . ARG A 1 355 ? -11.988 17.245 -10.120 1.00 82.88 355 ARG A CA 1
ATOM 2957 C C . ARG A 1 355 ? -12.126 17.091 -11.633 1.00 82.88 355 ARG A C 1
ATOM 2959 O O . ARG A 1 355 ? -12.295 15.974 -12.108 1.00 82.88 355 ARG A O 1
ATOM 2966 N N . SER A 1 356 ? -11.994 18.175 -12.398 1.00 81.19 356 SER A N 1
ATOM 2967 C CA . SER A 1 356 ? -12.141 18.141 -13.863 1.00 81.19 356 SER A CA 1
ATOM 2968 C C . SER A 1 356 ? -11.107 17.234 -14.540 1.00 81.19 356 SER A C 1
ATOM 2970 O O . SER A 1 356 ? -11.433 16.438 -15.418 1.00 81.19 356 SER A O 1
ATOM 2972 N N . LYS A 1 357 ? -9.848 17.282 -14.090 1.00 81.56 357 LYS A N 1
ATOM 2973 C CA . LYS A 1 357 ? -8.770 16.424 -14.611 1.00 81.56 357 LYS A CA 1
ATOM 2974 C C . LYS A 1 357 ? -9.006 14.960 -14.256 1.00 81.56 357 LYS A C 1
ATOM 2976 O O . LYS A 1 357 ? -8.735 14.068 -15.055 1.00 81.56 357 LYS A O 1
ATOM 2981 N N . PHE A 1 358 ? -9.520 14.720 -13.059 1.00 81.12 358 PHE A N 1
ATOM 2982 C CA . PHE A 1 358 ? -9.849 13.394 -12.570 1.00 81.12 358 PHE A CA 1
ATOM 2983 C C . PHE A 1 358 ? -11.063 12.779 -13.288 1.00 81.12 358 PHE A C 1
ATOM 2985 O O . PHE A 1 358 ? -10.977 11.612 -13.682 1.00 81.12 358 PHE A O 1
ATOM 2992 N N . GLN A 1 359 ? -12.104 13.567 -13.579 1.00 81.12 359 GLN A N 1
ATOM 2993 C CA . GLN A 1 359 ? -13.235 13.196 -14.447 1.00 81.12 359 GLN A CA 1
ATOM 2994 C C . GLN A 1 359 ? -12.765 12.771 -15.837 1.00 81.12 359 GLN A C 1
ATOM 2996 O O . GLN A 1 359 ? -13.107 11.686 -16.298 1.00 81.12 359 GLN A O 1
ATOM 3001 N N . ASN A 1 360 ? -11.880 13.556 -16.457 1.00 82.75 360 ASN A N 1
ATOM 3002 C CA . ASN A 1 360 ? -11.321 13.231 -17.775 1.00 82.75 360 ASN A CA 1
ATOM 3003 C C . ASN A 1 360 ? -10.518 11.919 -17.789 1.00 82.75 360 ASN A C 1
ATOM 3005 O O . ASN A 1 360 ? -10.288 11.340 -18.846 1.00 82.75 360 ASN A O 1
ATOM 3009 N N . SER A 1 361 ? -10.089 11.437 -16.620 1.00 77.62 361 SER A N 1
ATOM 3010 C CA . SER A 1 361 ? -9.375 10.167 -16.463 1.00 77.62 361 SER A CA 1
ATOM 3011 C C . SER A 1 361 ? -10.288 8.974 -16.136 1.00 77.62 361 SER A C 1
ATOM 3013 O O . SER A 1 361 ? -9.784 7.914 -15.748 1.00 77.62 361 SER A O 1
ATOM 3015 N N . GLY A 1 362 ? -11.608 9.164 -16.251 1.00 79.00 362 GLY A N 1
ATOM 3016 C CA . GLY A 1 362 ? -12.639 8.141 -16.076 1.00 79.00 362 GLY A CA 1
ATOM 3017 C C . GLY A 1 362 ? -13.063 7.870 -14.632 1.00 79.00 362 GLY A C 1
ATOM 3018 O O . GLY A 1 362 ? -13.792 6.909 -14.410 1.00 79.00 362 GLY A O 1
ATOM 3019 N N . MET A 1 363 ? -12.606 8.660 -13.650 1.00 82.00 363 MET A N 1
ATOM 3020 C CA . MET A 1 363 ? -13.067 8.490 -12.264 1.00 82.00 363 MET A CA 1
ATOM 3021 C C . MET A 1 363 ? -14.515 8.934 -12.107 1.00 82.00 363 MET A C 1
ATOM 3023 O O . MET A 1 363 ? -14.944 9.902 -12.736 1.00 82.00 363 MET A O 1
ATOM 3027 N N . VAL A 1 364 ? -15.235 8.234 -11.234 1.00 79.12 364 VAL A N 1
ATOM 3028 C CA . VAL A 1 364 ? -16.615 8.541 -10.868 1.00 79.12 364 VAL A CA 1
ATOM 3029 C C . VAL A 1 364 ? -16.648 9.101 -9.456 1.00 79.12 364 VAL A C 1
ATOM 3031 O O . VAL A 1 364 ? -15.838 8.754 -8.595 1.00 79.12 364 VAL A O 1
ATOM 3034 N N . PHE A 1 365 ? -17.572 10.023 -9.247 1.00 76.75 365 PHE A N 1
ATOM 3035 C CA . PHE A 1 365 ? -17.655 10.846 -8.057 1.00 76.75 365 PHE A CA 1
ATOM 3036 C C . PHE A 1 365 ? -18.959 10.545 -7.322 1.00 76.75 365 PHE A C 1
ATOM 3038 O O . PHE A 1 365 ? -19.958 10.349 -8.020 1.00 76.75 365 PHE A O 1
ATOM 3045 N N . PRO A 1 366 ? -18.939 10.486 -5.977 1.00 68.75 366 PRO A N 1
ATOM 3046 C CA . PRO A 1 366 ? -20.156 10.449 -5.177 1.00 68.75 366 PRO A CA 1
ATOM 3047 C C . PRO A 1 366 ? -21.057 11.656 -5.446 1.00 68.75 366 PRO A C 1
ATOM 3049 O O . PRO A 1 366 ? -20.510 12.762 -5.703 1.00 68.75 366 PRO A O 1
#

Secondary structure (DSSP, 8-state):
-------------HHHHHHHHHTTTTSB--S------SPPTT--HHHHHHHHHHHHHTHHHHHHHHHHHHHHHTTSHHHHHHHHHH---SSHHHHHHHHHHHHHHHHHHHHS-TT-TTSHHHHHHHHHHHHHHHHHHHHHHTHHHHHT--SS-PPTT----S-GGGSTTHHHHHSTTTSPTTBHHHHHHHHIIIIIHHHH-GGGGT-TT--HHHHHHHHHHHHHHHHHTT--TTT-TT-S-HHHHHHHHHHHIIIIIHHHHH---HHHHHHHHHHHHHHTTT-TT--HHHHHHIIIIIIS-----GGGS--SHHHHHHHHHHHHHHHTGGGSHHHHHHHHHHHHHHHHHHHHHHHHHHHHTT----

pLDDT: mean 86.23, std 16.35, range [25.92, 98.62]

Sequence (366 aa):
IQVGMTDAEVCEDPEGRWREILSGVDQPTEHTAAWTHVMPPWLNEEKFRRGQKFGQVNHAGVFICNFIMLLNFMRLSRLRKPLLYAGNIDTPILAHKRFFKTIFILLTWYDGNVWDAEDSSRKNLELVKKLHNHYSIKTNRAKTLVDRLSAVQSREGDPDTCVRTQCPMAEIWGREGDNPYFSQFDMAMTQYSFCGFLLAHPEKFGVHGASREDLEDFMHFWRGIGHLLGIKDKFNLCTGNYDTVMSLCNSIETHYVRPAFVDIDRDTMTIQKVIIEGMRMEFKFFSYEPMMHYTSAHVLKMDPIKELRPKKFLDWIYFFFLYIIFNIFFRISSFREVFNEQMVFRTRKVYFEHRSKFQNSGMVFP